Protein 1U7I (pdb70)

Radius of gyration: 18.32 Å; Cα contacts (8 Å, |Δi|>4): 638; chains: 2; bounding box: 47×61×32 Å

Secondary structure (DSSP, 8-state):
---EEEEE--BSS-TTT--HHHHH-SSEEEEEEEE--TT-SSPTTSEEEEEEEETTEEEEE--BSS--S----TTSEEEEE---HHHHHHHHHHHHTTSEE---B--SSSSEEEEEE-TTS-EEEEEE--/--EEEEE--BSS-TTT--HHHHH-SSEEEEEEEE--TT-SSPTTSEEEEEEEETTEEEEE--BSS--S----TTSEEEEEES-HHHHHHHHHHHHTTSEE---B--SSSSEEEEEE-TTS-EEEEEE--

CATH classification: 3.30.720.100 (+1 more: 3.30.720.110)

Organism: Pseudomonas aeruginosa (strain ATCC 15692 / DSM 22644 / CIP 104116 / JCM 14847 / LMG 12228 / 1C / PRS 101 / PAO1) (NCBI:txid208964)

Structure (mmCIF, N/CA/C/O backbone):
data_1U7I
#
_entry.id   1U7I
#
_cell.length_a   77.847
_cell.length_b   80.537
_cell.length_c   96.340
_cell.angle_alpha   90.00
_cell.angle_beta   90.00
_cell.angle_gamma   90.00
#
_symmetry.space_group_name_H-M   'C 2 2 21'
#
loop_
_entity.id
_entity.type
_entity.pdbx_description
1 polymer 'hypothetical protein'
2 water water
#
loop_
_atom_site.group_PDB
_atom_site.id
_atom_site.type_symbol
_atom_site.label_atom_id
_atom_site.label_alt_id
_atom_site.label_comp_id
_atom_site.label_asym_id
_atom_site.label_entity_id
_atom_site.label_seq_id
_atom_site.pdbx_PDB_ins_code
_atom_site.Cartn_x
_atom_site.Cartn_y
_atom_site.Cartn_z
_atom_site.occupancy
_atom_site.B_iso_or_equiv
_atom_site.auth_seq_id
_atom_site.auth_comp_id
_atom_site.auth_asym_id
_atom_site.auth_atom_id
_atom_site.pdbx_PDB_model_num
ATOM 1 N N . HIS A 1 2 ? 0.260 25.176 48.604 1.00 32.82 0 HIS A N 1
ATOM 2 C CA . HIS A 1 2 ? 1.241 24.694 47.589 1.00 32.43 0 HIS A CA 1
ATOM 3 C C . HIS A 1 2 ? 2.412 24.055 48.322 1.00 32.79 0 HIS A C 1
ATOM 4 O O . HIS A 1 2 ? 3.330 24.742 48.794 1.00 31.92 0 HIS A O 1
ATOM 19 N N . SER A 1 4 ? 5.420 21.713 50.182 1.00 32.62 2 SER A N 1
ATOM 20 C CA . SER A 1 4 ? 6.852 21.396 50.129 1.00 31.92 2 SER A CA 1
ATOM 21 C C . SER A 1 4 ? 7.140 20.397 49.015 1.00 30.11 2 SER A C 1
ATOM 22 O O . SER A 1 4 ? 6.348 19.502 48.749 1.00 30.23 2 SER A O 1
ATOM 25 N N . ALA A 1 5 ? 8.284 20.553 48.385 1.00 27.45 3 ALA A N 1
ATOM 26 C CA . ALA A 1 5 ? 8.789 19.558 47.441 1.00 25.57 3 ALA A CA 1
ATOM 27 C C . ALA A 1 5 ? 10.262 19.849 47.299 1.00 23.84 3 ALA A C 1
ATOM 28 O O . ALA A 1 5 ? 10.673 21.015 47.355 1.00 26.34 3 ALA A O 1
ATOM 30 N N . ARG A 1 6 ? 11.075 18.825 47.097 1.00 19.92 4 ARG A N 1
ATOM 31 C CA . ARG A 1 6 ? 12.497 19.062 46.922 1.00 17.49 4 ARG A CA 1
ATOM 32 C C . ARG A 1 6 ? 12.723 19.362 45.440 1.00 15.63 4 ARG A C 1
ATOM 33 O O . ARG A 1 6 ? 12.388 18.568 44.576 1.00 15.84 4 ARG A O 1
ATOM 41 N N . VAL A 1 7 ? 13.356 20.504 45.167 1.00 13.28 5 VAL A N 1
ATOM 42 C CA . VAL A 1 7 ? 13.713 20.919 43.815 1.00 13.41 5 VAL A CA 1
ATOM 43 C C . VAL A 1 7 ? 15.239 20.930 43.719 1.00 12.64 5 VAL A C 1
ATOM 44 O O . VAL A 1 7 ? 15.919 21.546 44.523 1.00 12.34 5 VAL A O 1
ATOM 48 N N . ARG A 1 8 ? 15.770 20.237 42.714 1.00 11.90 6 ARG A N 1
ATOM 49 C CA . ARG A 1 8 ? 17.211 20.170 42.490 1.00 12.24 6 ARG A CA 1
ATOM 50 C C . ARG A 1 8 ? 17.537 20.238 41.002 1.00 11.30 6 ARG A C 1
ATOM 51 O O . ARG A 1 8 ? 16.746 19.789 40.169 1.00 12.31 6 ARG A O 1
ATOM 59 N N . PRO A 1 9 ? 18.713 20.758 40.658 1.00 10.76 7 PRO A N 1
ATOM 60 C CA . PRO A 1 9 ? 19.157 20.706 39.266 1.00 11.23 7 PRO A CA 1
ATOM 61 C C . PRO A 1 9 ? 19.427 19.263 38.820 1.00 11.00 7 PRO A C 1
ATOM 62 O O . PRO A 1 9 ? 19.783 18.407 39.659 1.00 10.29 7 PRO A O 1
ATOM 66 N N . PHE A 1 10 ? 19.328 19.048 37.512 1.00 10.49 8 PHE A N 1
ATOM 67 C CA . PHE A 1 10 ? 19.437 17.714 36.928 1.00 10.16 8 PHE A CA 1
ATOM 68 C C . PHE A 1 10 ? 20.149 17.816 35.589 1.00 10.12 8 PHE A C 1
ATOM 69 O O . PHE A 1 10 ? 19.715 18.561 34.716 1.00 10.13 8 PHE A O 1
ATOM 77 N N . LEU A 1 11 ? 21.213 17.029 35.449 1.00 9.85 9 LEU A N 1
ATOM 78 C CA . LEU A 1 11 ? 21.971 16.944 34.212 1.00 10.45 9 LEU A CA 1
ATOM 79 C C . LEU A 1 11 ? 21.654 15.638 33.489 1.00 10.27 9 LEU A C 1
ATOM 80 O O . LEU A 1 11 ? 21.865 14.566 34.050 1.00 10.74 9 LEU A O 1
ATOM 93 N N . PHE A 1 13 ? 22.960 13.513 30.534 1.00 12.41 11 PHE A N 1
ATOM 94 C CA . PHE A 1 13 ? 24.019 13.278 29.562 1.00 13.08 11 PHE A CA 1
ATOM 95 C C . PHE A 1 13 ? 23.542 12.301 28.538 1.00 13.68 11 PHE A C 1
ATOM 96 O O . PHE A 1 13 ? 22.822 11.350 28.848 1.00 15.48 11 PHE A O 1
ATOM 104 N N . GLN A 1 14 ? 23.931 12.519 27.307 1.00 13.97 12 GLN A N 1
ATOM 105 C CA . GLN A 1 14 ? 23.562 11.600 26.248 1.00 14.22 12 GLN A CA 1
ATOM 106 C C . GLN A 1 14 ? 24.713 10.608 26.010 1.00 14.40 12 GLN A C 1
ATOM 107 O O . GLN A 1 14 ? 25.890 10.961 25.988 1.00 16.84 12 GLN A O 1
ATOM 113 N N . GLY A 1 15 ? 24.336 9.343 25.881 1.00 14.05 13 GLY A N 1
ATOM 114 C CA . GLY A 1 15 ? 25.324 8.300 25.784 1.00 14.25 13 GLY A CA 1
ATOM 115 C C . GLY A 1 15 ? 25.826 7.950 27.183 1.00 15.20 13 GLY A C 1
ATOM 116 O O . GLY A 1 15 ? 25.008 7.801 28.097 1.00 16.54 13 GLY A O 1
ATOM 117 N N . VAL A 1 16 ? 27.132 7.759 27.324 1.00 15.57 14 VAL A N 1
ATOM 118 C CA . VAL A 1 16 ? 27.716 7.302 28.580 1.00 14.95 14 VAL A CA 1
ATOM 119 C C . VAL A 1 16 ? 28.777 8.327 29.006 1.00 15.06 14 VAL A C 1
ATOM 120 O O . VAL A 1 16 ? 29.918 8.296 28.547 1.00 16.72 14 VAL A O 1
ATOM 124 N N . GLN A 1 17 ? 28.378 9.261 29.874 1.00 13.81 15 GLN A N 1
ATOM 125 C CA . GLN A 1 17 ? 29.245 10.331 30.324 1.00 14.51 15 GLN A CA 1
ATOM 126 C C . GLN A 1 17 ? 29.059 10.703 31.794 1.00 13.57 15 GLN A C 1
ATOM 127 O O . GLN A 1 17 ? 29.907 11.376 32.334 1.00 13.87 15 GLN A O 1
ATOM 133 N N . ALA A 1 18 ? 27.978 10.291 32.443 1.00 13.45 16 ALA A N 1
ATOM 134 C CA . ALA A 1 18 ? 27.627 10.866 33.744 1.00 12.77 16 ALA A CA 1
ATOM 135 C C . ALA A 1 18 ? 28.651 10.550 34.822 1.00 13.36 16 ALA A C 1
ATOM 136 O O . ALA A 1 18 ? 29.022 11.439 35.617 1.00 13.69 16 ALA A O 1
ATOM 138 N N . GLU A 1 19 ? 29.139 9.320 34.867 1.00 14.39 17 GLU A N 1
ATOM 139 C CA . GLU A 1 19 ? 30.115 8.988 35.896 1.00 14.98 17 GLU A CA 1
ATOM 140 C C . GLU A 1 19 ? 31.463 9.686 35.657 1.00 14.39 17 GLU A C 1
ATOM 141 O O . GLU A 1 19 ? 32.089 10.182 36.602 1.00 15.51 17 GLU A O 1
ATOM 147 N N . ALA A 1 20 ? 31.880 9.812 34.405 1.00 14.04 18 ALA A N 1
ATOM 148 C CA . ALA A 1 20 ? 33.070 10.580 34.078 1.00 15.13 18 ALA A CA 1
ATOM 149 C C . ALA A 1 20 ? 32.881 12.052 34.467 1.00 14.75 18 ALA A C 1
ATOM 150 O O . ALA A 1 20 ? 33.795 12.700 34.988 1.00 16.07 18 ALA A O 1
ATOM 152 N N . ALA A 1 21 ? 31.699 12.595 34.213 1.00 14.41 19 ALA A N 1
ATOM 153 C CA . ALA A 1 21 ? 31.431 13.979 34.572 1.00 14.21 19 ALA A CA 1
ATOM 154 C C . ALA A 1 21 ? 31.440 14.169 36.089 1.00 14.16 19 ALA A C 1
ATOM 155 O O . ALA A 1 21 ? 32.066 15.090 36.594 1.00 13.84 19 ALA A O 1
ATOM 165 N N . ASN A 1 23 ? 32.983 12.330 38.346 1.00 15.36 21 ASN A N 1
ATOM 166 C CA . ASN A 1 23 ? 34.343 12.163 38.841 1.00 16.74 21 ASN A CA 1
ATOM 167 C C . ASN A 1 23 ? 35.144 13.435 38.557 1.00 16.28 21 ASN A C 1
ATOM 168 O O . ASN A 1 23 ? 35.938 13.892 39.396 1.00 17.47 21 ASN A O 1
ATOM 173 N N . PHE A 1 24 ? 34.920 14.032 37.383 1.00 15.78 22 PHE A N 1
ATOM 174 C CA . PHE A 1 24 ? 35.592 15.285 37.012 1.00 15.40 22 PHE A CA 1
ATOM 175 C C . PHE A 1 24 ? 35.180 16.418 37.976 1.00 15.46 22 PHE A C 1
ATOM 176 O O . PHE A 1 24 ? 36.028 17.107 38.552 1.00 16.43 22 PHE A O 1
ATOM 184 N N . TYR A 1 25 ? 33.891 16.611 38.177 1.00 15.24 23 TYR A N 1
ATOM 185 C CA . TYR A 1 25 ? 33.436 17.680 39.052 1.00 15.04 23 TYR A CA 1
ATOM 186 C C . TYR A 1 25 ? 33.919 17.495 40.471 1.00 16.42 23 TYR A C 1
ATOM 187 O O . TYR A 1 25 ? 34.292 18.458 41.134 1.00 16.60 23 TYR A O 1
ATOM 196 N N . LEU A 1 26 ? 33.936 16.254 40.946 1.00 17.08 24 LEU A N 1
ATOM 197 C CA . LEU A 1 26 ? 34.408 15.979 42.300 1.00 18.00 24 LEU A CA 1
ATOM 198 C C . LEU A 1 26 ? 35.893 16.343 42.430 1.00 18.48 24 LEU A C 1
ATOM 199 O O . LEU A 1 26 ? 36.341 16.692 43.521 1.00 19.84 24 LEU A O 1
ATOM 204 N N . SER A 1 27 ? 36.663 16.259 41.350 1.00 18.58 25 SER A N 1
ATOM 205 C CA . SER A 1 27 ? 38.084 16.607 41.379 1.00 19.80 25 SER A CA 1
ATOM 206 C C . SER A 1 27 ? 38.311 18.112 41.474 1.00 20.01 25 SER A C 1
ATOM 207 O O . SER A 1 27 ? 39.426 18.555 41.772 1.00 21.86 25 SER A O 1
ATOM 210 N N . LEU A 1 28 ? 37.267 18.910 41.231 1.00 18.95 26 LEU A N 1
ATOM 211 C CA . LEU A 1 28 ? 37.384 20.368 41.203 1.00 19.01 26 LEU A CA 1
ATOM 212 C C . LEU A 1 28 ? 37.083 21.025 42.544 1.00 17.22 26 LEU A C 1
ATOM 213 O O . LEU A 1 28 ? 37.492 22.164 42.756 1.00 17.81 26 LEU A O 1
ATOM 218 N N . PHE A 1 29 ? 36.360 20.339 43.409 1.00 17.00 27 PHE A N 1
ATOM 219 C CA . PHE A 1 29 ? 35.869 20.874 44.665 1.00 17.45 27 PHE A CA 1
ATOM 220 C C . PHE A 1 29 ? 36.189 19.944 45.818 1.00 18.64 27 PHE A C 1
ATOM 221 O O . PHE A 1 29 ? 36.008 18.733 45.720 1.00 19.63 27 PHE A O 1
ATOM 229 N N . ASP A 1 30 ? 36.642 20.512 46.930 1.00 19.28 28 ASP A N 1
ATOM 230 C CA . ASP A 1 30 ? 37.050 19.679 48.044 1.00 20.45 28 ASP A CA 1
ATOM 231 C C . ASP A 1 30 ? 35.880 19.043 48.757 1.00 21.84 28 ASP A C 1
ATOM 232 O O . ASP A 1 30 ? 35.914 17.862 49.154 1.00 23.63 28 ASP A O 1
ATOM 237 N N . ASP A 1 31 ? 34.840 19.825 48.971 1.00 22.02 29 ASP A N 1
ATOM 238 C CA . ASP A 1 31 ? 33.664 19.364 49.689 1.00 23.24 29 ASP A CA 1
ATOM 239 C C . ASP A 1 31 ? 32.719 18.799 48.657 1.00 23.32 29 ASP A C 1
ATOM 240 O O . ASP A 1 31 ? 31.740 19.447 48.317 1.00 25.99 29 ASP A O 1
ATOM 245 N N . ALA A 1 32 ? 32.996 17.609 48.145 1.00 22.16 30 ALA A N 1
ATOM 246 C CA . ALA A 1 32 ? 32.155 17.068 47.076 1.00 21.24 30 ALA A CA 1
ATOM 247 C C . ALA A 1 32 ? 32.163 15.568 47.147 1.00 21.31 30 ALA A C 1
ATOM 248 O O . ALA A 1 32 ? 33.191 14.971 47.437 1.00 22.79 3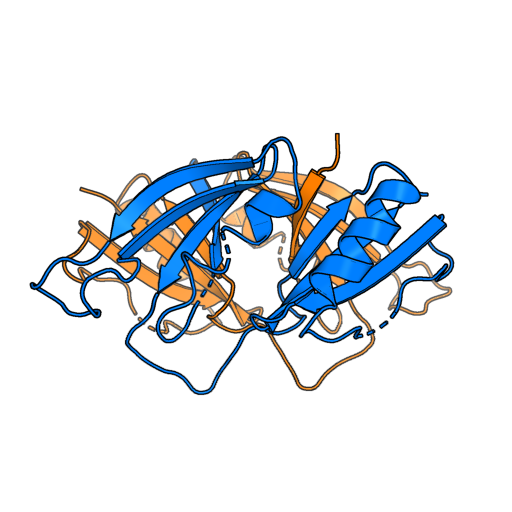0 ALA A O 1
ATOM 250 N N . GLU A 1 33 ? 31.021 14.952 46.883 1.00 20.21 31 GLU A N 1
ATOM 251 C CA . GLU A 1 33 ? 30.956 13.499 46.917 1.00 20.47 31 GLU A CA 1
ATOM 252 C C . GLU A 1 33 ? 29.816 13.016 46.073 1.00 20.06 31 GLU A C 1
ATOM 253 O O . GLU A 1 33 ? 28.888 13.751 45.792 1.00 18.50 31 GLU A O 1
ATOM 259 N N . ILE A 1 34 ? 29.891 11.750 45.692 1.00 19.58 32 ILE A N 1
ATOM 260 C CA . ILE A 1 34 ? 28.750 11.060 45.111 1.00 19.74 32 ILE A CA 1
ATOM 261 C C . ILE A 1 34 ? 27.883 10.528 46.254 1.00 19.37 32 ILE A C 1
ATOM 262 O O . ILE A 1 34 ? 28.357 9.734 47.080 1.00 22.16 32 ILE A O 1
ATOM 267 N N . LEU A 1 35 ? 26.633 10.973 46.322 1.00 18.75 33 LEU A N 1
ATOM 268 C CA . LEU A 1 35 ? 25.716 10.581 47.386 1.00 18.90 33 LEU A CA 1
ATOM 269 C C . LEU A 1 35 ? 24.979 9.264 47.106 1.00 19.40 33 LEU A C 1
ATOM 270 O O . LEU A 1 35 ? 24.765 8.444 48.013 1.00 19.75 33 LEU A O 1
ATOM 275 N N . GLN A 1 36 ? 24.575 9.079 45.855 1.00 19.04 34 GLN A N 1
ATOM 276 C CA . GLN A 1 36 ? 23.786 7.922 45.411 1.00 19.47 34 GLN A CA 1
ATOM 277 C C . GLN A 1 36 ? 24.195 7.620 43.983 1.00 19.28 34 GLN A C 1
ATOM 278 O O . GLN A 1 36 ? 24.369 8.539 43.172 1.00 17.58 34 GLN A O 1
ATOM 284 N N . ILE A 1 37 ? 24.391 6.343 43.661 1.00 19.07 35 ILE A N 1
ATOM 285 C CA . ILE A 1 37 ? 24.624 5.960 42.281 1.00 18.66 35 ILE A CA 1
ATOM 286 C C . ILE A 1 37 ? 24.034 4.583 42.048 1.00 19.23 35 ILE A C 1
ATOM 287 O O . ILE A 1 37 ? 24.212 3.667 42.858 1.00 20.44 35 ILE A O 1
ATOM 292 N N . GLN A 1 38 ? 23.298 4.465 40.965 1.00 18.64 36 GLN A N 1
ATOM 293 C CA . GLN A 1 38 ? 22.760 3.179 40.537 1.00 18.90 36 GLN A CA 1
ATOM 294 C C . GLN A 1 38 ? 23.117 3.063 39.078 1.00 18.65 36 GLN A C 1
ATOM 295 O O . GLN A 1 38 ? 22.788 3.967 38.283 1.00 18.47 36 GLN A O 1
ATOM 301 N N . ARG A 1 39 ? 23.825 1.984 38.747 1.00 18.68 37 ARG A N 1
ATOM 302 C CA . ARG A 1 39 ? 24.233 1.703 37.377 1.00 18.68 37 ARG A CA 1
ATOM 303 C C . ARG A 1 39 ? 23.321 0.626 36.819 1.00 19.13 37 ARG A C 1
ATOM 304 O O . ARG A 1 39 ? 22.788 -0.209 37.578 1.00 19.21 37 ARG A O 1
ATOM 312 N N . TYR A 1 40 ? 23.119 0.648 35.505 1.00 18.85 38 TYR A N 1
ATOM 313 C CA . TYR A 1 40 ? 22.376 -0.419 34.831 1.00 19.97 38 TYR A CA 1
ATOM 314 C C . TYR A 1 40 ? 23.153 -1.709 34.994 1.00 20.51 38 TYR A C 1
ATOM 315 O O . TYR A 1 40 ? 24.374 -1.741 34.918 1.00 20.43 38 TYR A O 1
ATOM 324 N N . GLY A 1 41 ? 22.411 -2.776 35.266 1.00 22.18 39 GLY A N 1
ATOM 325 C CA . GLY A 1 41 ? 22.935 -4.116 35.086 1.00 23.34 39 GLY A CA 1
ATOM 326 C C . GLY A 1 41 ? 22.742 -4.532 33.645 1.00 23.80 39 GLY A C 1
ATOM 327 O O . GLY A 1 41 ? 22.840 -3.711 32.731 1.00 23.35 39 GLY A O 1
ATOM 328 N N . ALA A 1 42 ? 22.458 -5.815 33.434 1.00 24.11 40 ALA A N 1
ATOM 329 C CA . ALA A 1 42 ? 22.282 -6.361 32.088 1.00 24.59 40 ALA A CA 1
ATOM 330 C C . ALA A 1 42 ? 20.858 -6.218 31.553 1.00 25.09 40 ALA A C 1
ATOM 331 O O . ALA A 1 42 ? 20.584 -6.564 30.403 1.00 25.90 40 ALA A O 1
ATOM 333 N N . GLU A 1 43 ? 19.959 -5.674 32.356 1.00 25.91 41 GLU A N 1
ATOM 334 C CA . GLU A 1 43 ? 18.532 -5.642 32.084 1.00 26.25 41 GLU A CA 1
ATOM 335 C C . GLU A 1 43 ? 18.073 -4.551 31.117 1.00 24.89 41 GLU A C 1
ATOM 336 O O . GLU A 1 43 ? 16.970 -4.620 30.581 1.00 24.13 41 GLU A O 1
ATOM 342 N N . GLY A 1 44 ? 18.902 -3.528 30.933 1.00 23.54 42 GLY A N 1
ATOM 343 C CA . GLY A 1 44 ? 18.539 -2.387 30.109 1.00 22.87 42 GLY A CA 1
ATOM 344 C C . GLY A 1 44 ? 17.547 -1.462 30.811 1.00 21.97 42 GLY A C 1
ATOM 345 O O . GLY A 1 44 ? 17.222 -1.706 31.983 1.00 22.95 42 GLY A O 1
ATOM 346 N N . PRO A 1 45 ? 17.011 -0.457 30.119 1.00 20.78 43 PRO A N 1
ATOM 347 C CA . PRO A 1 45 ? 17.316 -0.186 28.704 1.00 20.10 43 PRO A CA 1
ATOM 348 C C . PRO A 1 45 ? 18.648 0.461 28.375 1.00 18.52 43 PRO A C 1
ATOM 349 O O . PRO A 1 45 ? 19.005 0.496 27.201 1.00 18.80 43 PRO A O 1
ATOM 353 N N . GLY A 1 46 ? 19.363 1.042 29.338 1.00 17.48 44 GLY A N 1
ATOM 354 C CA . GLY A 1 46 ? 20.672 1.608 29.073 1.00 17.32 44 GLY A CA 1
ATOM 355 C C . GLY A 1 46 ? 21.761 0.556 29.124 1.00 16.66 44 GLY A C 1
ATOM 356 O O . GLY A 1 46 ? 21.525 -0.557 29.612 1.00 17.82 44 GLY A O 1
ATOM 357 N N . PRO A 1 47 ? 22.931 0.870 28.599 1.00 16.46 45 PRO A N 1
ATOM 358 C CA . PRO A 1 47 ? 24.056 -0.073 28.622 1.00 16.99 45 PRO A CA 1
ATOM 359 C C . PRO A 1 47 ? 24.516 -0.401 30.027 1.00 17.55 45 PRO A C 1
ATOM 360 O O . PRO A 1 47 ? 24.575 0.477 30.888 1.00 17.63 45 PRO A O 1
ATOM 364 N N . GLU A 1 48 ? 24.829 -1.669 30.263 1.00 18.79 46 GLU A N 1
ATOM 365 C CA . GLU A 1 48 ? 25.355 -2.123 31.545 1.00 19.77 46 GLU A CA 1
ATOM 366 C C . GLU A 1 48 ? 26.563 -1.293 31.986 1.00 19.28 46 GLU A C 1
ATOM 367 O O . GLU A 1 48 ? 27.506 -1.055 31.236 1.00 19.55 46 GLU A O 1
ATOM 373 N N . GLY A 1 49 ? 26.503 -0.807 33.222 1.00 18.76 47 GLY A N 1
ATOM 374 C CA . GLY A 1 49 ? 27.566 0.003 33.773 1.00 18.71 47 GLY A CA 1
ATOM 375 C C . GLY A 1 49 ? 27.361 1.489 33.619 1.00 17.65 47 GLY A C 1
ATOM 376 O O . GLY A 1 49 ? 28.025 2.243 34.321 1.00 18.76 47 GLY A O 1
ATOM 377 N N . SER A 1 50 ? 26.452 1.917 32.752 1.00 16.73 48 SER A N 1
ATOM 378 C CA . SER A 1 50 ? 26.111 3.328 32.645 1.00 15.75 48 SER A CA 1
ATOM 379 C C . SER A 1 50 ? 25.224 3.725 33.814 1.00 15.65 48 SER A C 1
ATOM 380 O O . SER A 1 50 ? 24.706 2.893 34.546 1.00 16.35 48 SER A O 1
ATOM 383 N N . VAL A 1 51 ? 25.053 5.024 33.992 1.00 14.71 49 VAL A N 1
ATOM 384 C CA . VAL A 1 51 ? 24.298 5.540 35.131 1.00 14.57 49 VAL A CA 1
ATOM 385 C C . VAL A 1 51 ? 22.800 5.576 34.885 1.00 14.00 49 VAL A C 1
ATOM 386 O O . VAL A 1 51 ? 22.284 6.327 34.047 1.00 14.02 49 VAL A O 1
ATOM 390 N N . LEU A 1 52 ? 22.072 4.733 35.618 1.00 15.09 50 LEU A N 1
ATOM 391 C CA . LEU A 1 52 ? 20.639 4.771 35.635 1.00 16.01 50 LEU A CA 1
ATOM 392 C C . LEU A 1 52 ? 20.112 6.036 36.348 1.00 16.10 50 LEU A C 1
ATOM 393 O O . LEU A 1 52 ? 19.265 6.758 35.837 1.00 18.32 50 LEU A O 1
ATOM 398 N N . LYS A 1 53 ? 20.648 6.266 37.535 1.00 16.31 51 LYS A N 1
ATOM 399 C CA . LYS A 1 53 ? 20.340 7.459 38.319 1.00 17.08 51 LYS A CA 1
ATOM 400 C C . LYS A 1 53 ? 21.478 7.694 39.306 1.00 16.11 51 LYS A C 1
ATOM 401 O O . LYS A 1 53 ? 22.007 6.758 39.893 1.00 16.43 51 LYS A O 1
ATOM 407 N N . ALA A 1 54 ? 21.850 8.949 39.486 1.00 15.34 52 ALA A N 1
ATOM 408 C CA . ALA A 1 54 ? 22.846 9.329 40.487 1.00 14.32 52 ALA A CA 1
ATOM 409 C C . ALA A 1 54 ? 22.540 10.706 41.059 1.00 14.13 52 ALA A C 1
ATOM 410 O O . ALA A 1 54 ? 21.801 11.496 40.472 1.00 14.26 52 ALA A O 1
ATOM 412 N N . LEU A 1 55 ? 23.059 10.934 42.256 1.00 14.17 53 LEU A N 1
ATOM 413 C CA . LEU A 1 55 ? 22.992 12.210 42.957 1.00 14.52 53 LEU A CA 1
ATOM 414 C C . LEU A 1 55 ? 24.385 12.485 43.518 1.00 14.41 53 LEU A C 1
ATOM 415 O O . LEU A 1 55 ? 24.969 11.657 44.209 1.00 15.59 53 LEU A O 1
ATOM 420 N N . PHE A 1 56 ? 24.940 13.658 43.223 1.00 14.92 54 PHE A N 1
ATOM 421 C CA . PHE A 1 56 ? 26.227 14.062 43.773 1.00 14.65 54 PHE A CA 1
ATOM 422 C C . PHE A 1 56 ? 26.064 15.437 44.402 1.00 14.22 54 PHE A C 1
ATOM 423 O O . PHE A 1 56 ? 25.039 16.089 44.222 1.00 14.60 54 PHE A O 1
ATOM 431 N N . ARG A 1 57 ? 27.057 15.870 45.172 1.00 14.29 55 ARG A N 1
ATOM 432 C CA . ARG A 1 57 ? 26.972 17.216 45.705 1.00 15.43 55 ARG A CA 1
ATOM 433 C C . ARG A 1 57 ? 28.301 17.904 45.574 1.00 15.15 55 ARG A C 1
ATOM 434 O O . ARG A 1 57 ? 29.348 17.294 45.656 1.00 15.96 55 ARG A O 1
ATOM 442 N N . LEU A 1 58 ? 28.212 19.198 45.306 1.00 15.36 56 LEU A N 1
ATOM 443 C CA . LEU A 1 58 ? 29.339 20.112 45.257 1.00 15.58 56 LEU A CA 1
ATOM 444 C C . LEU A 1 58 ? 29.055 21.125 46.342 1.00 16.63 56 LEU A C 1
ATOM 445 O O . LEU A 1 58 ? 28.117 21.925 46.263 1.00 16.13 56 LEU A O 1
ATOM 450 N N . GLY A 1 59 ? 29.821 21.029 47.420 1.00 18.29 57 GLY A N 1
ATOM 451 C CA . GLY A 1 59 ? 29.455 21.756 48.616 1.00 18.97 57 GLY A CA 1
ATOM 452 C C . GLY A 1 59 ? 28.069 21.394 49.087 1.00 18.68 57 GLY A C 1
ATOM 453 O O . GLY A 1 59 ? 27.697 20.218 49.134 1.00 19.21 57 GLY A O 1
ATOM 454 N N . ASP A 1 60 ? 27.251 22.395 49.386 1.00 18.09 58 ASP A N 1
ATOM 455 C CA . ASP A 1 60 ? 25.933 22.135 49.866 1.00 19.30 58 ASP A CA 1
ATOM 456 C C . ASP A 1 60 ? 24.918 21.958 48.746 1.00 19.12 58 ASP A C 1
ATOM 457 O O . ASP A 1 60 ? 23.712 21.892 49.008 1.00 22.10 58 ASP A O 1
ATOM 462 N N . GLN A 1 61 ? 25.394 21.842 47.515 1.00 16.64 59 GLN A N 1
ATOM 463 C CA . GLN A 1 61 ? 24.498 21.736 46.370 1.00 14.99 59 GLN A CA 1
ATOM 464 C C . GLN A 1 61 ? 24.442 20.337 45.780 1.00 14.51 59 GLN A C 1
ATOM 465 O O . GLN A 1 61 ? 25.410 19.887 45.183 1.00 14.49 59 GLN A O 1
ATOM 471 N N . SER A 1 62 ? 23.304 19.668 45.915 1.00 14.09 60 SER A N 1
ATOM 472 C CA . SER A 1 62 ? 23.156 18.345 45.304 1.00 13.64 60 SER A CA 1
ATOM 473 C C . SER A 1 62 ? 22.583 18.485 43.896 1.00 13.19 60 SER A C 1
ATOM 474 O O . SER 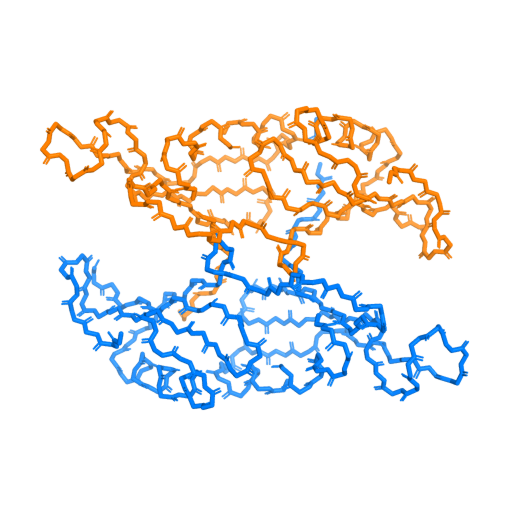A 1 62 ? 21.829 19.411 43.587 1.00 13.23 60 SER A O 1
ATOM 479 N N . VAL A 1 63 ? 23.012 17.561 43.041 1.00 12.80 61 VAL A N 1
ATOM 480 C CA . VAL A 1 63 ? 22.728 17.579 41.612 1.00 12.05 61 VAL A CA 1
ATOM 481 C C . VAL A 1 63 ? 22.391 16.136 41.187 1.00 11.28 61 VAL A C 1
ATOM 482 O O . VAL A 1 63 ? 23.137 15.225 41.475 1.00 12.15 61 VAL A O 1
ATOM 486 N N . HIS A 1 64 ? 21.285 15.970 40.497 1.00 11.15 62 HIS A N 1
ATOM 487 C CA . HIS A 1 64 ? 20.944 14.679 39.878 1.00 11.24 62 HIS A CA 1
ATOM 488 C C . HIS A 1 64 ? 21.644 14.546 38.537 1.00 10.80 62 HIS A C 1
ATOM 489 O O . HIS A 1 64 ? 21.845 15.535 37.850 1.00 11.16 62 HIS A O 1
ATOM 496 N N . CYS A 1 65 ? 21.919 13.321 38.116 1.00 11.14 63 CYS A N 1
ATOM 497 C CA . CYS A 1 65 ? 22.274 13.113 36.717 1.00 11.34 63 CYS A CA 1
ATOM 498 C C . CYS A 1 65 ? 21.946 11.693 36.280 1.00 11.73 63 CYS A C 1
ATOM 499 O O . CYS A 1 65 ? 21.728 10.793 37.112 1.00 12.74 63 CYS A O 1
ATOM 502 N N . ILE A 1 66 ? 21.885 11.525 34.962 1.00 11.77 64 ILE A N 1
ATOM 503 C CA . ILE A 1 66 ? 21.670 10.237 34.329 1.00 11.94 64 ILE A CA 1
ATOM 504 C C . ILE A 1 66 ? 22.491 10.167 33.066 1.00 12.29 64 ILE A C 1
ATOM 505 O O . ILE A 1 66 ? 22.906 11.196 32.506 1.00 11.51 64 ILE A O 1
ATOM 510 N N . ASP A 1 67 ? 22.695 8.938 32.610 1.00 11.69 65 ASP A N 1
ATOM 511 C CA . ASP A 1 67 ? 23.048 8.654 31.235 1.00 12.67 65 ASP A CA 1
ATOM 512 C C . ASP A 1 67 ? 21.817 8.276 30.468 1.00 13.19 65 ASP A C 1
ATOM 513 O O . ASP A 1 67 ? 21.124 7.322 30.833 1.00 15.91 65 ASP A O 1
ATOM 518 N N . SER A 1 68 ? 21.541 8.998 29.390 1.00 12.57 66 SER A N 1
ATOM 519 C CA . SER A 1 68 ? 20.399 8.729 28.540 1.00 14.03 66 SER A CA 1
ATOM 520 C C . SER A 1 68 ? 20.854 7.949 27.315 1.00 14.18 66 SER A C 1
ATOM 521 O O . SER A 1 68 ? 21.627 8.438 26.512 1.00 13.83 66 SER A O 1
ATOM 524 N N . HIS A 1 69 ? 20.309 6.750 27.160 1.00 14.56 67 HIS A N 1
ATOM 525 C CA . HIS A 1 69 ? 20.571 5.941 25.977 1.00 15.40 67 HIS A CA 1
ATOM 526 C C . HIS A 1 69 ? 19.779 6.460 24.773 1.00 15.62 67 HIS A C 1
ATOM 527 O O . HIS A 1 69 ? 20.095 6.118 23.629 1.00 15.90 67 HIS A O 1
ATOM 534 N N . VAL A 1 70 ? 18.753 7.272 25.024 1.00 16.46 68 VAL A N 1
ATOM 535 C CA . VAL A 1 70 ? 18.015 7.979 23.992 1.00 17.11 68 VAL A CA 1
ATOM 536 C C . VAL A 1 70 ? 18.741 9.268 23.651 1.00 17.21 68 VAL A C 1
ATOM 537 O O . VAL A 1 70 ? 19.026 10.088 24.523 1.00 16.99 68 VAL A O 1
ATOM 541 N N . ARG A 1 71 ? 19.058 9.432 22.379 1.00 16.35 69 ARG A N 1
ATOM 542 C CA . ARG A 1 71 ? 19.698 10.607 21.879 1.00 17.09 69 ARG A CA 1
ATOM 543 C C . ARG A 1 71 ? 18.672 11.589 21.332 1.00 17.85 69 ARG A C 1
ATOM 544 O O . ARG A 1 71 ? 17.592 11.221 20.857 1.00 18.31 69 ARG A O 1
ATOM 552 N N . HIS A 1 72 ? 19.018 12.860 21.474 1.00 18.53 70 HIS A N 1
ATOM 553 C CA . HIS A 1 72 ? 18.211 13.979 20.995 1.00 18.96 70 HIS A CA 1
ATOM 554 C C . HIS A 1 72 ? 19.061 14.985 20.225 1.00 19.01 70 HIS A C 1
ATOM 555 O O . HIS A 1 72 ? 20.281 14.979 20.282 1.00 20.09 70 HIS A O 1
ATOM 562 N N . ALA A 1 73 ? 18.413 15.912 19.536 1.00 19.68 71 ALA A N 1
ATOM 563 C CA . ALA A 1 73 ? 19.152 16.924 18.768 1.00 20.27 71 ALA A CA 1
ATOM 564 C C . ALA A 1 73 ? 19.778 18.030 19.649 1.00 20.29 71 ALA A C 1
ATOM 565 O O . ALA A 1 73 ? 20.818 18.644 19.315 1.00 22.29 71 ALA A O 1
ATOM 567 N N . PHE A 1 74 ? 19.174 18.242 20.795 1.00 17.59 72 PHE A N 1
ATOM 568 C CA . PHE A 1 74 ? 19.604 19.312 21.674 1.00 16.30 72 PHE A CA 1
ATOM 569 C C . PHE A 1 74 ? 20.814 18.889 22.509 1.00 15.59 72 PHE A C 1
ATOM 570 O O . PHE A 1 74 ? 21.139 17.718 22.644 1.00 15.40 72 PHE A O 1
ATOM 578 N N . ASP A 1 75 ? 21.411 19.881 23.162 1.00 15.36 73 ASP A N 1
ATOM 579 C CA . ASP A 1 75 ? 22.547 19.688 24.031 1.00 16.53 73 ASP A CA 1
ATOM 580 C C . ASP A 1 75 ? 22.431 20.697 25.154 1.00 13.74 73 ASP A C 1
ATOM 581 O O . ASP A 1 75 ? 21.503 21.488 25.200 1.00 13.76 73 ASP A O 1
ATOM 586 N N . PHE A 1 76 ? 23.381 20.659 26.073 1.00 12.51 74 PHE A N 1
ATOM 587 C CA . PHE A 1 76 ? 23.539 21.747 27.032 1.00 11.91 74 PHE A CA 1
ATOM 588 C C . PHE A 1 76 ? 23.738 23.065 26.299 1.00 11.54 74 PHE A C 1
ATOM 589 O O . PHE A 1 76 ? 24.375 23.112 25.251 1.00 12.86 74 PHE A O 1
ATOM 597 N N . THR A 1 77 ? 23.207 24.127 26.886 1.00 11.60 75 THR A N 1
ATOM 598 C CA . THR A 1 77 ? 23.423 25.474 26.369 1.00 11.38 75 THR A CA 1
ATOM 599 C C . THR A 1 77 ? 23.705 26.451 27.511 1.00 11.18 75 THR A C 1
ATOM 600 O O . THR A 1 77 ? 23.499 26.137 28.692 1.00 11.70 75 THR A O 1
ATOM 604 N N . PRO A 1 78 ? 24.152 27.662 27.196 1.00 11.13 76 PRO A N 1
ATOM 605 C CA . PRO A 1 78 ? 24.385 28.641 28.264 1.00 10.83 76 PRO A CA 1
ATOM 606 C C . PRO A 1 78 ? 23.129 29.179 28.956 1.00 10.97 76 PRO A C 1
ATOM 607 O O . PRO A 1 78 ? 23.270 29.954 29.891 1.00 11.26 76 PRO A O 1
ATOM 611 N N . ALA A 1 79 ? 21.936 28.790 28.534 1.00 10.84 77 ALA A N 1
ATOM 612 C CA . ALA A 1 79 ? 20.736 29.337 29.167 1.00 11.08 77 ALA A CA 1
ATOM 613 C C . ALA A 1 79 ? 20.586 28.884 30.608 1.00 10.33 77 ALA A C 1
ATOM 614 O O . ALA A 1 79 ? 20.043 29.627 31.426 1.00 10.27 77 ALA A O 1
ATOM 616 N N . PHE A 1 80 ? 21.043 27.680 30.923 1.00 10.58 78 PHE A N 1
ATOM 617 C CA . PHE A 1 80 ? 20.893 27.062 32.244 1.00 10.95 78 PHE A CA 1
ATOM 618 C C . PHE A 1 80 ? 22.299 26.594 32.570 1.00 10.61 78 PHE A C 1
ATOM 619 O O . PHE A 1 80 ? 22.874 25.762 31.840 1.00 11.71 78 PHE A O 1
ATOM 627 N N . SER A 1 81 ? 22.897 27.175 33.609 1.00 10.37 79 SER A N 1
ATOM 628 C CA . SER A 1 81 ? 24.303 26.982 33.939 1.00 10.07 79 SER A CA 1
ATOM 629 C C . SER A 1 81 ? 24.494 26.784 35.427 1.00 10.17 79 SER A C 1
ATOM 630 O O . SER A 1 81 ? 23.559 26.964 36.223 1.00 9.97 79 SER A O 1
ATOM 633 N N . PHE A 1 82 ? 25.699 26.370 35.805 1.00 11.17 80 PHE A N 1
ATOM 634 C CA . PHE A 1 82 ? 26.145 26.510 37.185 1.00 10.86 80 PHE A CA 1
ATOM 635 C C . PHE A 1 82 ? 26.839 27.834 37.349 1.00 10.79 80 PHE A C 1
ATOM 636 O O . PHE A 1 82 ? 27.547 28.254 36.445 1.00 12.84 80 PHE A O 1
ATOM 644 N N . PHE A 1 83 ? 26.636 28.459 38.506 1.00 10.42 81 PHE A N 1
ATOM 645 C CA . PHE A 1 83 ? 27.317 29.684 38.877 1.00 10.86 81 PHE A CA 1
ATOM 646 C C . PHE A 1 83 ? 28.066 29.409 40.164 1.00 11.45 81 PHE A C 1
ATOM 647 O O . PHE A 1 83 ? 27.470 28.990 41.146 1.00 11.05 81 PHE A O 1
ATOM 655 N N . VAL A 1 84 ? 29.359 29.708 40.159 1.00 11.44 82 VAL A N 1
ATOM 656 C CA . VAL A 1 84 ? 30.223 29.421 41.287 1.00 11.76 82 VAL A CA 1
ATOM 657 C C . VAL A 1 84 ? 30.740 30.713 41.877 1.00 11.90 82 VAL A C 1
ATOM 658 O O . VAL A 1 84 ? 31.401 31.497 41.200 1.00 12.80 82 VAL A O 1
ATOM 662 N N . ASP A 1 85 ? 30.401 30.938 43.136 1.00 12.83 83 ASP A N 1
ATOM 663 C CA . ASP A 1 85 ? 30.979 32.028 43.899 1.00 14.06 83 ASP A CA 1
ATOM 664 C C . ASP A 1 85 ? 32.332 31.538 44.394 1.00 14.68 83 ASP A C 1
ATOM 665 O O . ASP A 1 85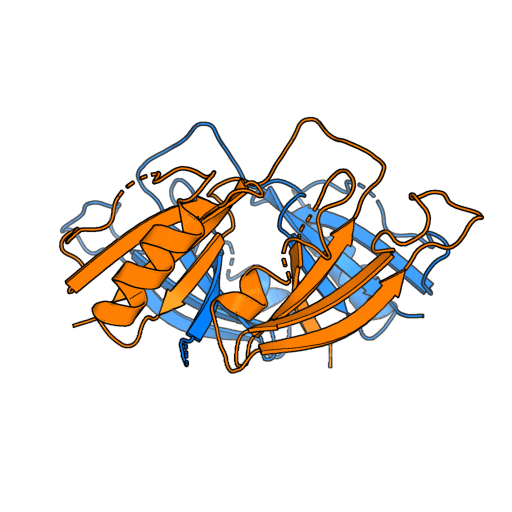 ? 32.414 30.750 45.327 1.00 16.20 83 ASP A O 1
ATOM 670 N N . CYS A 1 86 ? 33.402 31.979 43.740 1.00 14.83 84 CYS A N 1
ATOM 671 C CA . CYS A 1 86 ? 34.757 31.528 44.046 1.00 15.49 84 CYS A CA 1
ATOM 672 C C .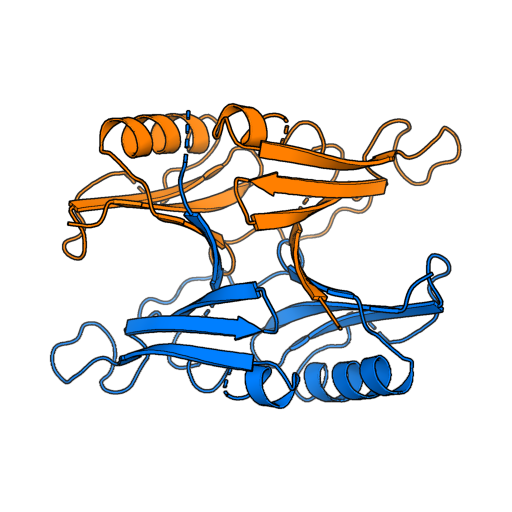 CYS A 1 86 ? 35.299 32.290 45.254 1.00 16.81 84 CYS A C 1
ATOM 673 O O . CYS A 1 86 ? 34.893 33.401 45.519 1.00 17.29 84 CYS A O 1
ATOM 676 N N . GLU A 1 87 ? 36.233 31.659 45.955 1.00 17.36 85 GLU A N 1
ATOM 677 C CA . GLU A 1 87 ? 36.813 32.203 47.197 1.00 18.95 85 GLU A CA 1
ATOM 678 C C . GLU A 1 87 ? 38.000 33.110 46.987 1.00 19.70 85 GLU A C 1
ATOM 679 O O . GLU A 1 87 ? 38.263 33.998 47.823 1.00 21.79 85 GLU A O 1
ATOM 685 N N . SER A 1 88 ? 38.757 32.867 45.928 1.00 19.55 86 SER A N 1
ATOM 686 C CA . SER A 1 88 ? 40.075 33.457 45.762 1.00 20.11 86 SER A CA 1
ATOM 687 C C . SER A 1 88 ? 40.488 33.485 44.319 1.00 20.06 86 SER A C 1
ATOM 688 O O . SER A 1 88 ? 39.944 32.772 43.482 1.00 19.38 86 SER A O 1
ATOM 691 N N . ASN A 1 89 ? 41.508 34.278 44.019 1.00 20.59 87 ASN A N 1
ATOM 692 C CA . ASN A 1 89 ? 42.138 34.243 42.717 1.00 21.44 87 ASN A CA 1
ATOM 693 C C . ASN A 1 89 ? 42.718 32.877 42.364 1.00 21.14 87 ASN A C 1
ATOM 694 O O . ASN A 1 89 ? 42.551 32.389 41.251 1.00 21.13 87 ASN A O 1
ATOM 703 N N . ALA A 1 90 ? 43.381 32.249 43.334 1.00 21.29 88 ALA A N 1
ATOM 704 C CA . ALA A 1 90 ? 43.944 30.932 43.155 1.00 20.74 88 ALA A CA 1
ATOM 705 C C . ALA A 1 90 ? 42.865 29.949 42.677 1.00 19.74 88 ALA A C 1
ATOM 706 O O . ALA A 1 90 ? 43.078 29.240 41.709 1.00 20.46 88 ALA A O 1
ATOM 708 N N . GLN A 1 91 ? 41.715 29.968 43.348 1.00 18.63 89 GLN A N 1
ATOM 709 C CA . GLN A 1 91 ? 40.621 29.049 43.036 1.00 17.21 89 GLN A CA 1
ATOM 710 C C . GLN A 1 91 ? 40.028 29.336 41.665 1.00 16.98 89 GLN A C 1
ATOM 711 O O . GLN A 1 91 ? 39.804 28.410 40.890 1.00 17.16 89 GLN A O 1
ATOM 717 N N . ILE A 1 92 ? 39.768 30.594 41.338 1.00 16.45 90 ILE A N 1
ATOM 718 C CA . ILE A 1 92 ? 39.150 30.878 40.047 1.00 16.16 90 ILE A CA 1
ATOM 719 C C . ILE A 1 92 ? 40.086 30.527 38.894 1.00 17.07 90 ILE A C 1
ATOM 720 O O . ILE A 1 92 ? 39.650 30.040 37.860 1.00 16.91 90 ILE A O 1
ATOM 725 N N . GLU A 1 93 ? 41.385 30.764 39.078 1.00 17.91 91 GLU A N 1
ATOM 726 C CA . GLU A 1 93 ? 42.350 30.414 38.044 1.00 18.41 91 GLU A CA 1
ATOM 727 C C . GLU A 1 93 ? 42.407 28.904 37.827 1.00 18.51 91 GLU A C 1
ATOM 728 O O . GLU A 1 93 ? 42.387 28.441 36.694 1.00 18.50 91 GLU A O 1
ATOM 734 N N . ARG A 1 94 ? 42.458 28.141 38.914 1.00 18.04 92 ARG A N 1
ATOM 735 C CA . ARG A 1 94 ? 42.458 26.682 38.837 1.00 18.67 92 ARG A CA 1
ATOM 736 C C . ARG A 1 94 ? 41.203 26.128 38.155 1.00 18.13 92 ARG A C 1
ATOM 737 O O . ARG A 1 94 ? 41.272 25.275 37.277 1.00 18.26 92 ARG A O 1
ATOM 745 N N . LEU A 1 95 ? 40.060 26.614 38.593 1.00 17.02 93 LEU A N 1
ATOM 746 C CA . LEU A 1 95 ? 38.795 26.154 38.038 1.00 15.93 93 LEU A CA 1
ATOM 747 C C . LEU A 1 95 ? 38.651 26.543 36.582 1.00 15.67 93 LEU A C 1
ATOM 748 O O . LEU A 1 95 ? 38.186 25.740 35.786 1.00 16.30 93 LEU A O 1
ATOM 753 N N . ALA A 1 96 ? 39.025 27.765 36.208 1.00 15.60 94 ALA A N 1
ATOM 754 C CA . ALA A 1 96 ? 38.930 28.166 34.812 1.00 16.77 94 ALA A CA 1
ATOM 755 C C . ALA A 1 96 ? 39.800 27.296 33.905 1.00 17.75 94 ALA A C 1
ATOM 756 O O . ALA A 1 96 ? 39.390 26.898 32.813 1.00 17.90 94 ALA A O 1
ATOM 758 N N . GLU A 1 97 ? 41.004 26.993 34.375 1.00 18.76 95 GLU A N 1
ATOM 759 C CA . GLU A 1 97 ? 41.926 26.156 33.609 1.00 20.61 95 GLU A CA 1
ATOM 760 C C . GLU A 1 97 ? 41.333 24.761 33.441 1.00 19.40 95 GLU A C 1
ATOM 761 O O . GLU A 1 97 ? 41.324 24.223 32.326 1.00 19.25 95 GLU A O 1
ATOM 772 N N . ALA A 1 98 ? 40.838 24.187 34.542 1.00 17.74 96 ALA A N 1
ATOM 773 C CA . ALA A 1 98 ? 40.335 22.810 34.520 1.00 17.60 96 ALA A CA 1
ATOM 774 C C . ALA A 1 98 ? 39.099 22.723 3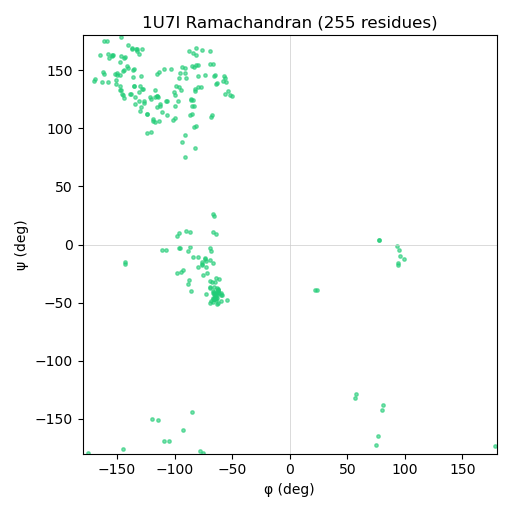3.664 1.00 16.95 96 ALA A C 1
ATOM 775 O O . ALA A 1 98 ? 38.976 21.838 32.827 1.00 17.27 96 ALA A O 1
ATOM 777 N N . LEU A 1 99 ? 38.175 23.649 33.860 1.00 17.17 97 LEU A N 1
ATOM 778 C CA . LEU A 1 99 ? 36.908 23.576 33.136 1.00 17.10 97 LEU A CA 1
ATOM 779 C C . LEU A 1 99 ? 37.050 23.846 31.637 1.00 18.14 97 LEU A C 1
ATOM 780 O O . LEU A 1 99 ? 36.348 23.277 30.822 1.00 17.86 97 LEU A O 1
ATOM 785 N N . SER A 1 100 ? 38.000 24.676 31.251 1.00 19.09 98 SER A N 1
ATOM 786 C CA . SER A 1 100 ? 38.149 24.999 29.852 1.00 20.64 98 SER A CA 1
ATOM 787 C C . SER A 1 100 ? 38.988 23.944 29.112 1.00 20.32 98 SER A C 1
ATOM 788 O O . SER A 1 100 ? 39.003 23.950 27.877 1.00 20.62 98 SER A O 1
ATOM 791 N N . ASP A 1 101 ? 39.641 23.038 29.845 1.00 20.71 99 ASP A N 1
ATOM 792 C CA . ASP A 1 101 ? 40.452 21.966 29.249 1.00 21.42 99 ASP A CA 1
ATOM 793 C C . ASP A 1 101 ? 39.589 20.946 28.525 1.00 20.39 99 ASP A C 1
ATOM 794 O O . ASP A 1 101 ? 38.836 20.202 29.145 1.00 20.78 99 ASP A O 1
ATOM 799 N N . GLY A 1 102 ? 39.677 20.930 27.200 1.00 18.95 100 GLY A N 1
ATOM 800 C CA . GLY A 1 102 ? 38.779 20.153 26.396 1.00 18.16 100 GLY A CA 1
ATOM 801 C C . GLY A 1 102 ? 37.403 20.789 26.248 1.00 17.25 100 GLY A C 1
ATOM 802 O O . GLY A 1 102 ? 36.525 20.228 25.617 1.00 17.51 100 GLY A O 1
ATOM 803 N N . GLY A 1 103 ? 37.250 21.985 26.793 1.00 16.94 101 GLY A N 1
ATOM 804 C CA . GLY A 1 103 ? 36.019 22.767 26.680 1.00 17.01 101 GLY A CA 1
ATOM 805 C C . GLY A 1 103 ? 36.192 24.039 25.886 1.00 17.52 101 GLY A C 1
ATOM 806 O O . GLY A 1 103 ? 37.059 24.127 24.998 1.00 18.73 101 GLY A O 1
ATOM 807 N N . LYS A 1 104 ? 35.388 25.053 26.196 1.00 16.92 102 LYS A N 1
ATOM 808 C CA . LYS A 1 104 ? 35.424 26.321 25.473 1.00 18.06 102 LYS A CA 1
ATOM 809 C C . LYS A 1 104 ? 35.381 27.460 26.458 1.00 17.65 102 LYS A C 1
ATOM 810 O O . LYS A 1 104 ? 34.618 27.446 27.417 1.00 17.91 102 LYS A O 1
ATOM 821 N N . ALA A 1 105 ? 36.202 28.462 26.240 1.00 17.06 103 ALA A N 1
ATOM 822 C CA . ALA A 1 105 ? 36.177 29.653 27.048 1.00 17.29 103 ALA A CA 1
ATOM 823 C C . ALA A 1 105 ? 35.267 30.661 26.348 1.00 17.02 103 ALA A C 1
ATOM 824 O O . ALA A 1 105 ? 35.713 31.487 25.517 1.00 17.77 103 ALA A O 1
ATOM 826 N N . LEU A 1 106 ? 33.966 30.603 26.648 1.00 15.80 104 LEU A N 1
ATOM 827 C CA . LEU A 1 106 ? 32.993 31.486 26.034 1.00 16.20 104 LEU A CA 1
ATOM 828 C C . LEU A 1 106 ? 33.270 32.934 26.420 1.00 15.88 104 LEU A C 1
ATOM 829 O O . LEU A 1 106 ? 33.172 33.829 25.572 1.00 17.38 104 LEU A O 1
ATOM 842 N N . PRO A 1 108 ? 36.548 34.303 28.394 1.00 15.58 106 PRO A N 1
ATOM 843 C CA . PRO A 1 108 ? 37.777 33.947 29.084 1.00 15.66 106 PRO A CA 1
ATOM 844 C C . PRO A 1 108 ? 37.956 34.730 30.382 1.00 15.34 106 PRO A C 1
ATOM 845 O O . PRO A 1 108 ? 37.435 35.843 30.516 1.00 15.83 106 PRO A O 1
ATOM 849 N N . LEU A 1 109 ? 38.645 34.119 31.333 1.00 14.63 107 LEU A N 1
ATOM 850 C CA . LEU A 1 109 ? 38.868 34.710 32.647 1.00 15.72 107 LEU A CA 1
ATOM 851 C C . LEU A 1 109 ? 39.401 36.148 32.526 1.00 16.43 107 LEU A C 1
ATOM 852 O O . LEU A 1 109 ? 40.382 36.408 31.818 1.00 17.98 107 LEU A O 1
ATOM 857 N N . GLY A 1 110 ? 38.742 37.071 33.202 1.00 16.64 108 GLY A N 1
ATOM 858 C CA . GLY A 1 110 ? 39.129 38.476 33.150 1.00 17.26 108 GLY A CA 1
ATOM 859 C C . GLY A 1 110 ? 38.300 39.303 34.085 1.00 18.54 108 GLY A C 1
ATOM 860 O O . GLY A 1 110 ? 37.427 38.787 34.777 1.00 17.15 108 GLY A O 1
ATOM 861 N N . ASP A 1 111 ? 38.561 40.604 34.103 1.00 18.79 109 ASP A N 1
ATOM 862 C CA . ASP A 1 111 ? 37.800 41.520 34.898 1.00 19.72 109 ASP A CA 1
ATOM 863 C C . ASP A 1 111 ? 36.824 42.159 33.940 1.00 20.20 109 ASP A C 1
ATOM 864 O O . ASP A 1 111 ? 37.232 42.923 33.065 1.00 21.36 109 ASP A O 1
ATOM 869 N N . TYR A 1 112 ? 35.540 41.818 34.069 1.00 21.12 110 TYR A N 1
ATOM 870 C CA . TYR A 1 112 ? 34.496 42.321 33.182 1.00 21.75 110 TYR A CA 1
ATOM 871 C C . TYR A 1 112 ? 33.758 43.516 33.798 1.00 23.07 110 TYR A C 1
ATOM 872 O O . TYR A 1 112 ? 32.726 43.951 33.276 1.00 24.98 110 TYR A O 1
ATOM 881 N N . GLY A 1 113 ? 34.271 43.994 34.927 1.00 23.94 111 GLY A N 1
ATOM 882 C CA . GLY A 1 113 ? 33.859 45.266 35.489 1.00 24.67 111 GLY A CA 1
ATOM 883 C C . GLY A 1 113 ? 32.842 45.224 36.605 1.00 25.71 111 GLY A C 1
ATOM 884 O O . GLY A 1 113 ? 32.640 46.244 37.262 1.00 26.70 111 GLY A O 1
ATOM 885 N N . PHE A 1 114 ? 32.209 44.068 36.824 1.00 25.96 112 PHE A N 1
ATOM 886 C CA . PHE A 1 114 ? 31.161 43.896 37.840 1.00 26.31 112 PHE A CA 1
ATOM 887 C C . PHE A 1 114 ? 31.645 43.082 39.037 1.00 25.86 112 PHE A C 1
ATOM 888 O O . PHE A 1 114 ? 30.915 42.888 40.017 1.00 26.69 112 PHE A O 1
ATOM 896 N N . SER A 1 115 ? 32.873 42.590 38.938 1.00 25.03 113 SER A N 1
ATOM 897 C CA . SER A 1 115 ? 33.502 41.812 39.981 1.00 23.48 113 SER A CA 1
ATOM 898 C C . SER A 1 115 ? 35.003 41.801 39.765 1.00 23.10 113 SER A C 1
ATOM 899 O O . SER A 1 115 ? 35.511 42.313 38.778 1.00 23.48 113 SER A O 1
ATOM 902 N N . GLN A 1 116 ? 35.723 41.211 40.687 1.00 23.08 114 GLN A N 1
ATOM 903 C CA . GLN A 1 116 ? 37.162 41.153 40.573 1.00 23.12 114 GLN A CA 1
ATOM 904 C C . GLN A 1 116 ? 37.597 40.307 39.349 1.00 21.92 114 GLN A C 1
ATOM 905 O O . GLN A 1 116 ? 38.463 40.691 38.563 1.00 21.26 114 GLN A O 1
ATOM 911 N N . ARG A 1 117 ? 36.951 39.155 39.178 1.00 20.19 115 ARG A N 1
ATOM 912 C CA . ARG A 1 117 ? 37.280 38.235 38.089 1.00 18.66 115 ARG A CA 1
ATOM 913 C C . ARG A 1 117 ? 36.011 37.459 37.732 1.00 17.21 115 ARG A C 1
ATOM 914 O O . ARG A 1 117 ? 35.187 37.174 38.609 1.00 17.19 115 ARG A O 1
ATOM 922 N N . PHE A 1 118 ? 35.884 37.138 36.453 1.00 15.68 116 PHE A N 1
ATOM 923 C CA . PHE A 1 118 ? 34.726 36.354 35.962 1.00 14.47 116 PHE A CA 1
ATOM 924 C C . PHE A 1 118 ? 35.174 35.537 34.772 1.00 14.52 116 PHE A C 1
ATOM 925 O O . PHE A 1 118 ? 36.005 35.953 33.987 1.00 14.93 116 PHE A O 1
ATOM 933 N N . ALA A 1 119 ? 34.616 34.342 34.626 1.00 13.67 117 ALA A N 1
ATOM 934 C CA . ALA A 1 119 ? 34.789 33.551 33.417 1.00 13.76 117 ALA A CA 1
ATOM 935 C C . ALA A 1 119 ? 33.503 32.805 33.114 1.00 13.24 117 ALA A C 1
ATOM 936 O O . ALA A 1 119 ? 32.761 32.460 34.033 1.00 12.83 117 ALA A O 1
ATOM 938 N N . TRP A 1 120 ? 33.259 32.550 31.837 1.00 12.06 118 TRP A N 1
ATOM 939 C CA . TRP A 1 120 ? 32.174 31.663 31.414 1.00 11.96 118 TRP A CA 1
ATOM 940 C C . TRP A 1 120 ? 32.779 30.568 30.559 1.00 12.26 118 TRP A C 1
ATOM 941 O O . TRP A 1 120 ? 33.298 30.840 29.469 1.00 13.12 118 TRP A O 1
ATOM 952 N N . LEU A 1 121 ? 32.762 29.345 31.072 1.00 12.62 119 LEU A N 1
ATOM 953 C CA . LEU A 1 121 ? 33.293 28.182 30.363 1.00 13.05 119 LEU A CA 1
ATOM 954 C C . LEU A 1 121 ? 32.203 27.214 30.003 1.00 13.39 119 LEU A C 1
ATOM 955 O O . LEU A 1 121 ? 31.239 27.076 30.756 1.00 14.60 119 LEU A O 1
ATOM 960 N N . ALA A 1 122 ? 32.369 26.516 28.897 1.00 12.59 120 ALA A N 1
ATOM 961 C CA . ALA A 1 122 ? 31.627 25.299 28.630 1.00 12.67 120 ALA A CA 1
ATOM 962 C C . ALA A 1 122 ? 32.612 24.177 28.817 1.00 12.69 120 ALA A C 1
ATOM 963 O O . ALA A 1 122 ? 33.681 24.185 28.215 1.00 14.24 120 ALA A O 1
ATOM 965 N N . ASP A 1 123 ? 32.312 23.242 29.691 1.00 12.00 121 ASP A N 1
ATOM 966 C CA . ASP A 1 123 ? 33.245 22.174 29.988 1.00 12.14 121 ASP A CA 1
ATOM 967 C C . ASP A 1 123 ? 33.273 21.143 28.863 1.00 12.42 121 ASP A C 1
ATOM 968 O O . ASP A 1 123 ? 32.604 21.281 27.861 1.00 12.76 121 ASP A O 1
ATOM 973 N N . ARG A 1 124 ? 34.089 20.111 29.037 1.00 14.07 122 ARG A N 1
ATOM 974 C CA . ARG A 1 124 ? 34.312 19.111 28.000 1.00 14.98 122 ARG A CA 1
ATOM 975 C C . ARG A 1 124 ? 33.076 18.263 27.776 1.00 14.20 122 ARG A C 1
ATOM 976 O O . ARG A 1 124 ? 33.041 17.528 26.795 1.00 16.06 122 ARG A O 1
ATOM 991 N N . PHE A 1 125 ? 32.088 18.337 28.684 1.00 13.10 123 PHE A N 1
ATOM 992 C CA . PHE A 1 125 ? 30.795 17.675 28.517 1.00 13.04 123 PHE A CA 1
ATOM 993 C C . PHE A 1 125 ? 29.715 18.602 27.926 1.00 13.13 123 PHE A C 1
ATOM 994 O O . PHE A 1 125 ? 28.605 18.180 27.647 1.00 15.48 123 PHE A O 1
ATOM 1002 N N . GLY A 1 126 ? 30.077 19.861 27.716 1.00 12.43 124 GLY A N 1
ATOM 1003 C CA . GLY A 1 126 ? 29.190 20.874 27.183 1.00 11.82 124 GLY A CA 1
ATOM 1004 C C . GLY A 1 126 ? 28.474 21.745 28.201 1.00 10.76 124 GLY A C 1
ATOM 1005 O O . GLY A 1 126 ? 27.764 22.641 27.802 1.00 11.48 124 GLY A O 1
ATOM 1006 N N . VAL A 1 127 ? 28.642 21.451 29.486 1.00 9.82 125 VAL A N 1
ATOM 1007 C CA . VAL A 1 127 ? 27.910 22.150 30.542 1.00 9.98 125 VAL A CA 1
ATOM 1008 C C . VAL A 1 127 ? 28.524 23.533 30.782 1.00 9.61 125 VAL A C 1
ATOM 1009 O O . VAL A 1 127 ? 29.734 23.656 30.882 1.00 11.25 125 VAL A O 1
ATOM 1013 N N . SER A 1 128 ? 27.674 24.548 30.908 1.00 10.00 126 SER A N 1
ATOM 1014 C CA . SER A 1 128 ? 28.134 25.909 31.184 1.00 10.05 126 SER A CA 1
ATOM 1015 C C . SER A 1 128 ? 28.390 26.109 32.665 1.00 10.75 126 SER A C 1
ATOM 1016 O O . SER A 1 128 ? 27.547 25.798 33.538 1.00 10.82 126 SER A O 1
ATOM 1019 N N . TRP A 1 129 ? 29.548 26.721 32.917 1.00 11.06 127 TRP A N 1
ATOM 1020 C CA . TRP A 1 129 ? 29.996 27.127 34.232 1.00 11.72 127 TRP A CA 1
ATOM 1021 C C . TRP A 1 129 ? 30.370 28.594 34.220 1.00 11.42 127 TRP A C 1
ATOM 1022 O O . TRP A 1 129 ? 31.271 29.010 33.480 1.00 12.06 127 TRP A O 1
ATOM 1033 N N . GLN A 1 130 ? 29.734 29.358 35.098 1.00 10.84 128 GLN A N 1
ATOM 1034 C CA . GLN A 1 130 ? 30.145 30.721 35.361 1.00 11.24 128 GLN A CA 1
ATOM 1035 C C . GLN A 1 130 ? 30.953 30.737 36.649 1.00 11.12 128 GLN A C 1
ATOM 1036 O O . GLN A 1 130 ? 30.551 30.171 37.653 1.00 12.36 128 GLN A O 1
ATOM 1042 N N . LEU A 1 131 ? 32.118 31.380 36.616 1.00 11.52 129 LEU A N 1
ATOM 1043 C CA . LEU A 1 131 ? 32.945 31.499 37.791 1.00 12.69 129 LEU A CA 1
ATOM 1044 C C . LEU A 1 131 ? 33.055 32.976 38.131 1.00 13.26 129 LEU A C 1
ATOM 1045 O O . LEU A 1 131 ? 33.401 33.774 37.274 1.00 14.07 129 LEU A O 1
ATOM 1050 N N . ASN A 1 132 ? 32.737 33.333 39.365 1.00 13.68 130 ASN A N 1
ATOM 1051 C CA . ASN A 1 132 ? 32.795 34.719 39.786 1.00 14.32 130 ASN A CA 1
ATOM 1052 C C . ASN A 1 132 ? 33.621 34.875 41.045 1.00 15.02 130 ASN A C 1
ATOM 1053 O O . ASN A 1 132 ? 33.418 34.171 42.014 1.00 15.57 130 ASN A O 1
ATOM 1058 N N . LEU A 1 133 ? 34.516 35.866 41.050 1.00 15.80 131 LEU A N 1
ATOM 1059 C CA . LEU A 1 133 ? 35.221 36.249 42.265 1.00 17.91 131 LEU A CA 1
ATOM 1060 C C . LEU A 1 133 ? 34.746 37.649 42.626 1.00 18.74 131 LEU A C 1
ATOM 1061 O O . LEU A 1 133 ? 35.097 38.611 41.956 1.00 19.68 131 LEU A O 1
ATOM 1066 N N . ALA A 1 134 ? 33.922 37.761 43.658 1.00 19.74 132 ALA A N 1
ATOM 1067 C CA . ALA A 1 134 ? 33.313 39.036 44.036 1.00 21.57 132 ALA A CA 1
ATOM 1068 C C . ALA A 1 134 ? 34.422 39.994 44.485 1.00 23.93 132 ALA A C 1
ATOM 1069 O O . ALA A 1 134 ? 35.340 39.565 45.156 1.00 25.63 132 ALA A O 1
ATOM 1071 N N . GLY A 1 135 ? 34.295 41.293 44.235 0.67 25.08 133 GLY A N 1
ATOM 1072 C CA . GLY A 1 135 ? 33.033 41.989 44.226 0.67 27.08 133 GLY A CA 1
ATOM 1073 C C . GLY A 1 135 ? 32.390 42.079 42.885 0.67 27.78 133 GLY A C 1
ATOM 1074 O O . GLY A 1 135 ? 31.182 42.073 42.834 1.00 30.39 133 GLY A O 1
ATOM 1087 N N . SER B 1 4 ? 33.007 29.221 52.155 1.00 31.95 2 SER B N 1
ATOM 1088 C CA . SER B 1 4 ? 33.398 28.269 51.128 1.00 28.54 2 SER B CA 1
ATOM 1089 C C . SER B 1 4 ? 32.723 28.564 49.803 1.00 26.30 2 SER B C 1
ATOM 1090 O O . SER B 1 4 ? 31.636 29.137 49.775 1.00 25.95 2 SER B O 1
ATOM 1093 N N . ALA B 1 5 ? 33.360 28.158 48.715 1.00 24.01 3 ALA B N 1
ATOM 1094 C CA . ALA B 1 5 ? 32.760 28.345 47.393 1.00 21.99 3 ALA B CA 1
ATOM 1095 C C . ALA B 1 5 ? 31.357 27.715 47.319 1.00 20.88 3 ALA B C 1
ATOM 1096 O O . ALA B 1 5 ? 31.075 26.637 47.861 1.00 21.85 3 ALA B O 1
ATOM 1098 N N . ARG B 1 6 ? 30.475 28.436 46.648 1.00 18.15 4 ARG B N 1
ATOM 1099 C CA . ARG B 1 6 ? 29.100 28.053 46.516 1.00 17.51 4 ARG B CA 1
ATOM 1100 C C . ARG B 1 6 ? 28.778 27.817 45.049 1.00 14.98 4 ARG B C 1
ATOM 1101 O O . ARG B 1 6 ? 29.090 28.637 44.219 1.00 14.59 4 ARG B O 1
ATOM 1109 N N . VAL B 1 7 ? 28.108 26.702 44.761 1.00 12.95 5 VAL B N 1
ATOM 1110 C CA . VAL B 1 7 ? 27.670 26.353 43.413 1.00 12.86 5 VAL B CA 1
ATOM 1111 C C . VAL B 1 7 ? 26.152 26.345 43.410 1.00 11.94 5 VAL B C 1
ATOM 1112 O O . VAL B 1 7 ? 25.520 25.698 44.255 1.00 12.74 5 VAL B O 1
ATOM 1116 N N . ARG B 1 8 ? 25.558 27.069 42.469 1.00 11.24 6 ARG B N 1
ATOM 1117 C CA . ARG B 1 8 ? 24.106 27.131 42.380 1.00 10.53 6 ARG B CA 1
ATOM 1118 C C . ARG B 1 8 ? 23.681 27.130 40.918 1.00 9.54 6 ARG B C 1
ATOM 1119 O O . ARG B 1 8 ? 24.395 27.648 40.061 1.00 10.69 6 ARG B O 1
ATOM 1127 N N . PRO B 1 9 ? 22.480 26.662 40.613 1.00 10.35 7 PRO B N 1
ATOM 1128 C CA . PRO B 1 9 ? 21.961 26.790 39.257 1.00 10.31 7 PRO B CA 1
ATOM 1129 C C . PRO B 1 9 ? 21.654 28.247 38.918 1.00 9.68 7 PRO B C 1
ATOM 1130 O O . PRO B 1 9 ? 21.368 29.070 39.811 1.00 10.38 7 PRO B O 1
ATOM 1134 N N . PHE B 1 10 ? 21.672 28.556 37.622 1.00 9.52 8 PHE B N 1
ATOM 1135 C CA . PHE B 1 10 ? 21.511 29.926 37.126 1.00 9.64 8 PHE B CA 1
ATOM 1136 C C . PHE B 1 10 ? 20.741 29.895 35.819 1.00 9.12 8 PHE B C 1
ATOM 1137 O O . PHE B 1 10 ? 21.089 29.179 34.885 1.00 10.21 8 PHE B O 1
ATOM 1145 N N . LEU B 1 11 ? 19.700 30.709 35.778 1.00 10.02 9 LEU B N 1
ATOM 1146 C CA . LEU B 1 11 ? 18.813 30.832 34.629 1.00 10.15 9 LEU B CA 1
ATOM 1147 C C . LEU B 1 11 ? 19.036 32.178 33.952 1.00 9.93 9 LEU B C 1
ATOM 1148 O O . LEU B 1 11 ? 18.880 33.219 34.577 1.00 9.88 9 LEU B O 1
ATOM 1161 N N . PHE B 1 13 ? 17.482 34.471 31.278 1.00 11.98 11 PHE B N 1
ATOM 1162 C C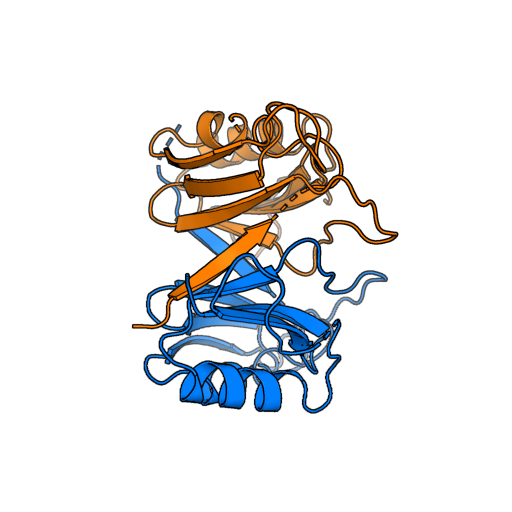A . PHE B 1 13 ? 16.335 34.777 30.445 1.00 13.24 11 PHE B CA 1
ATOM 1163 C C . PHE B 1 13 ? 16.724 35.824 29.433 1.00 14.22 11 PHE B C 1
ATOM 1164 O O . 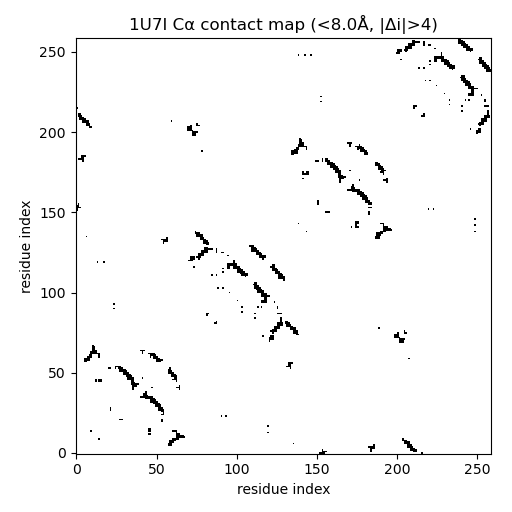PHE B 1 13 ? 17.467 36.742 29.738 1.00 16.52 11 PHE B O 1
ATOM 1172 N N . GLN B 1 14 ? 16.229 35.667 28.222 1.00 14.29 12 GLN B N 1
ATOM 1173 C CA . GLN B 1 14 ? 16.514 36.639 27.173 1.00 14.63 12 GLN B CA 1
ATOM 1174 C C . GLN B 1 14 ? 15.323 37.576 27.085 1.00 15.28 12 GLN B C 1
ATOM 1175 O O . GLN B 1 14 ? 14.177 37.154 27.149 1.00 16.73 12 GLN B O 1
ATOM 1181 N N . GLY B 1 15 ? 15.604 38.862 26.969 1.00 14.33 13 GLY B N 1
ATOM 1182 C CA . GLY B 1 15 ? 14.574 39.870 27.038 1.00 15.00 13 GLY B CA 1
ATOM 1183 C C . GLY B 1 15 ? 14.206 40.143 28.484 1.00 14.32 13 GLY B C 1
ATOM 1184 O O . GLY B 1 15 ? 15.071 40.143 29.333 1.00 14.90 13 GLY B O 1
ATOM 1185 N N . VAL B 1 16 ? 12.927 40.377 28.752 1.00 15.15 14 VAL B N 1
ATOM 1186 C CA . VAL B 1 16 ? 12.479 40.752 30.094 1.00 15.44 14 VAL B CA 1
ATOM 1187 C C . VAL B 1 16 ? 11.490 39.711 30.575 1.00 15.67 14 VAL B C 1
ATOM 1188 O O . VAL B 1 16 ? 10.313 39.731 30.230 1.00 17.27 14 VAL B O 1
ATOM 1192 N N . GLN B 1 17 ? 12.002 38.760 31.354 1.00 14.18 15 GLN B N 1
ATOM 1193 C CA . GLN B 1 17 ? 11.216 37.629 31.827 1.00 14.39 15 GLN B CA 1
ATOM 1194 C C . GLN B 1 17 ? 11.507 37.147 33.240 1.00 13.58 15 GLN B C 1
ATOM 1195 O O . GLN B 1 17 ? 10.711 36.412 33.805 1.00 13.68 15 GLN B O 1
ATOM 1201 N N . ALA B 1 18 ? 12.636 37.527 33.827 1.00 13.11 16 ALA B N 1
ATOM 1202 C CA . ALA B 1 18 ? 13.073 36.930 35.071 1.00 13.55 16 ALA B CA 1
ATOM 1203 C C . ALA B 1 18 ? 12.126 37.188 36.228 1.00 13.71 16 ALA B C 1
ATOM 1204 O O . ALA B 1 18 ? 11.850 36.280 37.027 1.00 13.84 16 ALA B O 1
ATOM 1206 N N . GLU B 1 19 ? 11.643 38.412 36.365 1.00 14.19 17 GLU B N 1
ATOM 1207 C CA . GLU B 1 19 ? 10.720 38.714 37.459 1.00 14.56 17 GLU B CA 1
ATOM 1208 C C . GLU B 1 19 ? 9.404 37.978 37.272 1.00 14.93 17 GLU B C 1
ATOM 1209 O O . GLU B 1 19 ? 8.857 37.450 38.219 1.00 15.05 17 GLU B O 1
ATOM 1215 N N . ALA B 1 20 ? 8.896 37.940 36.051 1.00 14.03 18 ALA B N 1
ATOM 1216 C CA . ALA B 1 20 ? 7.698 37.169 35.778 1.00 15.04 18 ALA B CA 1
ATOM 1217 C C . ALA B 1 20 ? 7.932 35.707 36.135 1.00 14.59 18 ALA B C 1
ATOM 1218 O O . ALA B 1 20 ? 7.076 35.057 36.726 1.00 15.04 18 ALA B O 1
ATOM 1220 N N . ALA B 1 21 ? 9.091 35.165 35.772 1.00 13.78 19 ALA B N 1
ATOM 1221 C CA . ALA B 1 21 ? 9.361 33.764 36.033 1.00 13.49 19 ALA B CA 1
ATOM 1222 C C . ALA B 1 21 ? 9.471 33.511 37.529 1.00 13.49 19 ALA B C 1
ATOM 1223 O O . ALA B 1 21 ? 8.918 32.544 38.035 1.00 13.12 19 ALA B O 1
ATOM 1233 N N . ASN B 1 23 ? 8.115 35.208 39.952 1.00 15.62 21 ASN B N 1
ATOM 1234 C CA . ASN B 1 23 ? 6.772 35.329 40.545 1.00 16.96 21 ASN B CA 1
ATOM 1235 C C . ASN B 1 23 ? 5.933 34.095 40.223 1.00 16.26 21 ASN B C 1
ATOM 1236 O O . ASN B 1 23 ? 5.225 33.580 41.082 1.00 17.46 21 ASN B O 1
ATOM 1241 N N . PHE B 1 24 ? 6.059 33.589 39.004 1.00 15.84 22 PHE B N 1
ATOM 1242 C CA . PHE B 1 24 ? 5.378 32.362 38.616 1.00 15.89 22 PHE B CA 1
ATOM 1243 C C . PHE B 1 24 ? 5.880 31.183 39.482 1.00 15.76 22 PHE B C 1
ATOM 1244 O O . PHE B 1 24 ? 5.079 30.447 40.066 1.00 16.11 22 PHE B O 1
ATOM 1252 N N . TYR B 1 25 ? 7.180 30.983 39.602 1.00 14.94 23 TYR B N 1
ATOM 1253 C CA . TYR B 1 25 ? 7.672 29.874 40.407 1.00 14.72 23 TYR B CA 1
ATOM 1254 C C . TYR B 1 25 ? 7.266 29.995 41.879 1.00 15.32 23 TYR B C 1
ATOM 1255 O O . TYR B 1 25 ? 6.948 28.993 42.519 1.00 15.49 23 TYR B O 1
ATOM 1264 N N . LEU B 1 26 ? 7.299 31.211 42.422 1.00 15.55 24 LEU B N 1
ATOM 1265 C CA . LEU B 1 26 ? 6.825 31.444 43.795 1.00 16.76 24 LEU B CA 1
ATOM 1266 C C . LEU B 1 26 ? 5.357 31.106 43.953 1.00 17.67 24 LEU B C 1
ATOM 1267 O O . LEU B 1 26 ? 4.947 30.706 45.045 1.00 19.74 24 LEU B O 1
ATOM 1272 N N . SER B 1 27 ? 4.571 31.255 42.894 1.00 17.28 25 SER B N 1
ATOM 1273 C CA . SER B 1 27 ? 3.156 30.893 42.926 1.00 18.89 25 SER B CA 1
ATOM 1274 C C . SER B 1 27 ? 2.911 29.398 42.904 1.00 19.55 25 SER B C 1
ATOM 1275 O O . SER B 1 27 ? 1.783 28.961 43.115 1.00 21.59 25 SER B O 1
ATOM 1278 N N . LEU B 1 28 ? 3.947 28.614 42.617 1.00 18.96 26 LEU B N 1
ATOM 1279 C CA . LEU B 1 28 ? 3.840 27.155 42.580 1.00 19.43 26 LEU B CA 1
ATOM 1280 C C . LEU B 1 28 ? 4.214 26.468 43.868 1.00 19.52 26 LEU B C 1
ATOM 1281 O O . LEU B 1 28 ? 3.823 25.329 44.070 1.00 19.98 26 LEU B O 1
ATOM 1286 N N . PHE B 1 29 ? 5.023 27.110 44.701 1.00 20.43 27 PHE B N 1
ATOM 1287 C CA . PHE B 1 29 ? 5.561 26.517 45.940 1.00 21.69 27 PHE B CA 1
ATOM 1288 C C . PHE B 1 29 ? 5.375 27.583 47.030 1.00 23.27 27 PHE B C 1
ATOM 1289 O O . PHE B 1 29 ? 5.879 28.684 46.888 1.00 23.64 27 PHE B O 1
ATOM 1297 N N . ASP B 1 30 ? 4.643 27.293 48.101 1.00 25.32 28 ASP B N 1
ATOM 1298 C CA . ASP B 1 30 ? 4.427 28.316 49.139 1.00 26.23 28 ASP B CA 1
ATOM 1299 C C . ASP B 1 30 ? 5.699 28.682 49.872 1.00 25.62 28 ASP B C 1
ATOM 1300 O O . ASP B 1 30 ? 5.913 29.867 50.160 1.00 27.34 28 ASP B O 1
ATOM 1305 N N . ASP B 1 31 ? 6.541 27.683 50.163 1.00 23.70 29 ASP B N 1
ATOM 1306 C CA . ASP B 1 31 ? 7.808 27.918 50.847 1.00 22.78 29 ASP B CA 1
ATOM 1307 C C . ASP B 1 31 ? 8.812 28.353 49.791 1.00 21.26 29 ASP B C 1
ATOM 1308 O O . ASP B 1 31 ? 9.548 27.545 49.268 1.00 21.52 29 ASP B O 1
ATOM 1313 N N . ALA B 1 32 ? 8.775 29.627 49.473 1.00 18.85 30 ALA B N 1
ATOM 1314 C CA . ALA B 1 32 ? 9.576 30.202 48.399 1.00 18.06 30 ALA B CA 1
ATOM 1315 C C . ALA B 1 32 ? 9.638 31.698 48.584 1.00 18.33 30 ALA B C 1
ATOM 1316 O O . ALA B 1 32 ? 8.684 32.319 49.080 1.00 20.07 30 ALA B O 1
ATOM 1318 N N . GLU B 1 33 ? 10.747 32.298 48.178 1.00 17.88 31 GLU B N 1
ATOM 1319 C CA . GLU B 1 33 ? 10.838 33.752 48.159 1.00 18.08 31 GLU B CA 1
ATOM 1320 C C . GLU B 1 33 ? 11.996 34.252 47.337 1.00 17.16 31 GLU B C 1
ATOM 1321 O O . GLU B 1 33 ? 12.926 33.512 47.031 1.00 16.81 31 GLU B O 1
ATOM 1327 N N . ILE B 1 34 ? 11.915 35.525 47.008 1.00 15.88 32 ILE B N 1
ATOM 1328 C CA . ILE B 1 34 ? 12.999 36.231 46.376 1.00 15.45 32 ILE B CA 1
ATOM 1329 C C . ILE B 1 34 ? 13.975 36.695 47.469 1.00 15.40 32 ILE B C 1
ATOM 1330 O O . ILE B 1 34 ? 13.586 37.418 48.405 1.00 16.67 32 ILE B O 1
ATOM 1335 N N . LEU B 1 35 ? 15.203 36.231 47.385 1.00 13.79 33 LEU B N 1
ATOM 1336 C CA . LEU B 1 35 ? 16.270 36.514 48.341 1.00 13.50 33 LEU B CA 1
ATOM 1337 C C . LEU B 1 35 ? 17.054 37.759 48.031 1.00 13.33 33 LEU B C 1
ATOM 1338 O O . LEU B 1 35 ? 17.551 38.441 48.943 1.00 14.24 33 LEU B O 1
ATOM 1343 N N . GLN B 1 36 ? 17.235 38.051 46.746 1.00 12.35 34 GLN B N 1
ATOM 1344 C CA . GLN B 1 36 ? 18.021 39.189 46.312 1.00 12.51 34 GLN B CA 1
ATOM 1345 C C . GLN B 1 36 ? 17.468 39.652 44.981 1.00 12.28 34 GLN B C 1
ATOM 1346 O O . GLN B 1 36 ? 17.172 38.817 44.131 1.00 11.97 34 GLN B O 1
ATOM 1352 N N . ILE B 1 37 ? 17.344 40.952 44.785 1.00 12.32 35 ILE B N 1
ATOM 1353 C CA . ILE B 1 37 ? 16.986 41.497 43.490 1.00 12.15 35 ILE B CA 1
ATOM 1354 C C . ILE B 1 37 ? 17.645 42.834 43.268 1.00 12.85 35 ILE B C 1
ATOM 1355 O O . ILE B 1 37 ? 17.667 43.705 44.148 1.00 13.98 35 ILE B O 1
ATOM 1360 N N . GLN B 1 38 ? 18.235 42.976 42.090 1.00 13.31 36 GLN B N 1
ATOM 1361 C CA . GLN B 1 38 ? 18.810 44.238 41.622 1.00 13.98 36 GLN B CA 1
ATOM 1362 C C . GLN B 1 38 ? 18.289 44.463 40.216 1.00 14.21 36 GLN B C 1
ATOM 1363 O O . GLN B 1 38 ? 18.336 43.570 39.386 1.00 13.83 36 GLN B O 1
ATOM 1369 N N . ARG B 1 39 ? 17.794 45.669 39.976 1.00 15.07 37 ARG B N 1
ATOM 1370 C CA . ARG B 1 39 ? 17.227 46.064 38.715 1.00 15.83 37 ARG B CA 1
ATOM 1371 C C . ARG B 1 39 ? 18.108 47.056 37.954 1.00 16.33 37 ARG B C 1
ATOM 1372 O O . ARG B 1 39 ? 18.876 47.826 38.549 1.00 16.34 37 ARG B O 1
ATOM 1380 N N . TYR B 1 40 ? 18.016 47.013 36.635 1.00 15.29 38 TYR B N 1
ATOM 1381 C CA . TYR B 1 40 ? 18.612 48.075 35.822 1.00 16.24 38 TYR B CA 1
ATOM 1382 C C . TYR B 1 40 ? 17.864 49.384 36.091 1.00 17.06 38 TYR B C 1
ATOM 1383 O O . TYR B 1 40 ? 16.656 49.406 36.298 1.00 17.06 38 TYR B O 1
ATOM 1392 N N . GLY B 1 41 ? 18.620 50.477 36.071 1.00 18.57 39 GLY B N 1
ATOM 1393 C CA . GLY B 1 41 ? 18.056 51.813 36.096 1.00 20.28 39 GLY B CA 1
ATOM 1394 C C . GLY B 1 41 ? 17.849 52.360 34.709 1.00 21.64 39 GLY B C 1
ATOM 1395 O O . GLY B 1 41 ? 17.801 51.611 33.732 1.00 21.65 39 GLY B O 1
ATOM 1396 N N . ALA B 1 42 ? 17.744 53.689 34.622 1.00 22.58 40 ALA B N 1
ATOM 1397 C CA . ALA B 1 42 ? 17.500 54.381 33.341 1.00 23.97 40 ALA B CA 1
ATOM 1398 C C . ALA B 1 42 ? 18.715 54.414 32.423 1.00 25.08 40 ALA B C 1
ATOM 1399 O O . ALA B 1 42 ? 18.592 54.703 31.236 1.00 26.75 40 ALA B O 1
ATOM 1401 N N . GLU B 1 43 ? 19.877 54.080 32.944 1.00 24.78 41 GLU B N 1
ATOM 1402 C CA . GLU B 1 43 ? 21.117 54.188 32.204 1.00 25.63 41 GLU B CA 1
ATOM 1403 C C . GLU B 1 43 ? 21.434 52.930 31.388 1.00 24.19 41 GLU B C 1
ATOM 1404 O O . GLU B 1 43 ? 22.411 52.890 30.654 1.00 24.05 41 GLU B O 1
ATOM 1415 N N . GLY B 1 44 ? 20.637 51.877 31.536 1.00 22.23 42 GLY B N 1
ATOM 1416 C CA . GLY B 1 44 ? 20.858 50.680 30.754 1.00 21.71 42 GLY B CA 1
ATOM 1417 C C . GLY B 1 44 ? 22.024 49.856 31.283 1.00 20.84 42 GLY B C 1
ATOM 1418 O O . GLY B 1 44 ? 22.468 50.097 32.415 1.00 21.48 42 GLY B O 1
ATOM 1419 N N . PRO B 1 45 ? 22.538 48.907 30.497 1.00 19.53 43 PRO B N 1
ATOM 1420 C CA . PRO B 1 45 ? 22.073 48.610 29.124 1.00 19.10 43 PRO B CA 1
ATOM 1421 C C . PRO B 1 45 ? 20.752 47.833 29.009 1.00 18.26 43 PRO B C 1
ATOM 1422 O O . PRO B 1 45 ? 20.162 47.785 27.950 1.00 17.74 43 PRO B O 1
ATOM 1426 N N . GLY B 1 46 ? 20.289 47.196 30.076 1.00 17.35 44 GLY B N 1
ATOM 1427 C CA . GLY B 1 46 ? 19.004 46.540 30.017 1.00 16.49 44 GLY B CA 1
ATOM 1428 C C . GLY B 1 46 ? 17.865 47.532 30.233 1.00 16.17 44 GLY B C 1
ATOM 1429 O O . GLY B 1 46 ? 18.104 48.635 30.753 1.00 16.20 44 GLY B O 1
ATOM 1430 N N . PRO B 1 47 ? 16.633 47.173 29.873 1.00 15.37 45 PRO B N 1
ATOM 1431 C CA . PRO B 1 47 ? 15.477 48.050 30.138 1.00 15.69 45 PRO B CA 1
ATOM 1432 C C . PRO B 1 47 ? 15.312 48.376 31.616 1.00 16.39 45 PRO B C 1
ATOM 1433 O O . PRO B 1 47 ? 15.530 47.525 32.488 1.00 15.63 45 PRO B O 1
ATOM 1437 N N . GLU B 1 48 ? 14.951 49.616 31.908 1.00 16.82 46 GLU B N 1
ATOM 1438 C CA . GLU B 1 48 ? 14.774 50.043 33.268 1.00 17.70 46 GLU B CA 1
ATOM 1439 C C . GLU B 1 48 ? 13.759 49.140 33.948 1.00 17.25 46 GLU B C 1
ATOM 1440 O O . GLU B 1 48 ? 12.674 48.885 33.425 1.00 18.72 46 GLU B O 1
ATOM 1446 N N . GLY B 1 49 ? 14.128 48.626 35.125 1.00 16.89 47 GLY B N 1
ATOM 1447 C CA . GLY B 1 49 ? 13.246 47.769 35.897 1.00 16.81 47 GLY B CA 1
ATOM 1448 C C . GLY B 1 49 ? 13.443 46.285 35.657 1.00 16.87 47 GLY B C 1
ATOM 1449 O O . GLY B 1 49 ? 13.001 45.462 36.469 1.00 16.82 47 GLY B O 1
ATOM 1450 N N . SER B 1 50 ? 14.103 45.936 34.550 1.00 15.95 48 SER B N 1
ATOM 1451 C CA . SER B 1 50 ? 14.426 44.535 34.267 1.00 15.05 48 SER B CA 1
ATOM 1452 C C . SER B 1 50 ? 15.501 44.060 35.272 1.00 14.14 48 SER B C 1
ATOM 1453 O O . SER B 1 50 ? 16.114 44.859 35.986 1.00 13.76 48 SER B O 1
ATOM 1456 N N . VAL B 1 51 ? 15.706 42.745 35.338 1.00 12.90 49 VAL B N 1
ATOM 1457 C CA . VAL B 1 51 ? 16.561 42.154 36.362 1.00 12.54 49 VAL B CA 1
ATOM 1458 C C . VAL B 1 51 ? 18.001 42.127 35.944 1.00 12.17 49 VAL B C 1
ATOM 1459 O O . VAL B 1 51 ? 18.409 41.413 35.035 1.00 12.61 49 VAL B O 1
ATOM 1463 N N . LEU B 1 52 ? 18.797 42.942 36.625 1.00 11.77 50 LEU B N 1
ATOM 1464 C CA . LEU B 1 52 ? 20.218 42.900 36.492 1.00 12.57 50 LEU B CA 1
ATOM 1465 C C . LEU B 1 52 ? 20.767 41.595 37.079 1.00 12.14 50 LEU B C 1
ATOM 1466 O O . LEU B 1 52 ? 21.542 40.893 36.434 1.00 13.29 50 LEU B O 1
ATOM 1471 N N . LYS B 1 53 ? 20.331 41.263 38.289 1.00 12.72 51 LYS B N 1
ATOM 1472 C CA . LYS B 1 53 ? 20.706 40.004 38.946 1.00 13.57 51 LYS B CA 1
ATOM 1473 C C . LYS B 1 53 ? 19.732 39.759 40.071 1.00 12.50 51 LYS B C 1
ATOM 1474 O O . LYS B 1 53 ? 19.370 40.685 40.800 1.00 13.13 51 LYS B O 1
ATOM 1480 N N . ALA B 1 54 ? 19.332 38.504 40.247 1.00 11.42 52 ALA B N 1
ATOM 1481 C CA . ALA B 1 54 ? 18.441 38.115 41.326 1.00 12.06 52 ALA B CA 1
ATOM 1482 C C . ALA B 1 54 ? 18.785 36.689 41.800 1.00 11.18 52 ALA B C 1
ATOM 1483 O O . ALA B 1 54 ? 19.519 35.919 41.135 1.00 11.83 52 ALA B O 1
ATOM 1485 N N . LEU B 1 55 ? 18.307 36.395 42.988 1.00 10.72 53 LEU B N 1
ATOM 1486 C CA . LEU B 1 55 ? 18.414 35.085 43.616 1.00 11.10 53 LEU B CA 1
ATOM 1487 C C . LEU B 1 55 ? 17.097 34.793 44.270 1.00 10.86 53 LEU B C 1
ATOM 1488 O O . LEU B 1 55 ? 16.573 35.633 44.989 1.00 11.92 53 LEU B O 1
ATOM 1493 N N . PHE B 1 56 ? 16.532 33.633 44.005 1.00 12.34 54 PHE B N 1
ATOM 1494 C CA . PHE B 1 56 ? 15.283 33.210 44.642 1.00 12.45 54 PHE B CA 1
ATOM 1495 C C . PHE B 1 56 ? 15.475 31.801 45.174 1.00 12.61 54 PHE B C 1
ATOM 1496 O O . PHE B 1 56 ? 16.447 31.116 44.843 1.00 13.07 54 PHE B O 1
ATOM 1504 N N . ARG B 1 57 ? 14.589 31.376 46.056 1.00 13.27 55 ARG B N 1
ATOM 1505 C CA . ARG B 1 57 ? 14.615 30.014 46.515 1.00 13.18 55 ARG B CA 1
ATOM 1506 C C . ARG B 1 57 ? 13.252 29.366 46.409 1.00 13.34 55 ARG B C 1
ATOM 1507 O O . ARG B 1 57 ? 12.213 30.001 46.558 1.00 14.12 55 ARG B O 1
ATOM 1515 N N . LEU B 1 58 ? 13.285 28.082 46.105 1.00 13.92 56 LEU B N 1
ATOM 1516 C CA . LEU B 1 58 ? 12.112 27.205 46.116 1.00 13.66 56 LEU B CA 1
ATOM 1517 C C . LEU B 1 58 ? 12.439 26.143 47.156 1.00 14.23 56 LEU B C 1
ATOM 1518 O O . LEU B 1 58 ? 13.337 25.329 46.978 1.00 14.19 56 LEU B O 1
ATOM 1523 N N . GLY B 1 59 ? 11.785 26.228 48.318 1.00 15.07 57 GLY B N 1
ATOM 1524 C CA . GLY B 1 59 ? 12.214 25.459 49.459 1.00 15.45 57 GLY B CA 1
ATOM 1525 C C . GLY B 1 59 ? 13.645 25.785 49.801 1.00 15.10 57 GLY B C 1
ATOM 1526 O O . GLY B 1 59 ? 14.030 26.954 49.899 1.00 15.82 57 GLY B O 1
ATOM 1527 N N . ASP B 1 60 ? 14.446 24.743 49.931 1.00 15.23 58 ASP B N 1
ATOM 1528 C CA . ASP B 1 60 ? 15.836 24.866 50.299 1.00 16.19 58 ASP B CA 1
ATOM 1529 C C . ASP B 1 60 ? 16.810 25.019 49.121 1.00 16.56 58 ASP B C 1
ATOM 1530 O O . ASP B 1 60 ? 17.997 25.025 49.330 1.00 19.75 58 ASP B O 1
ATOM 1535 N N . GLN B 1 61 ? 16.278 25.259 47.931 1.00 14.20 59 GLN B N 1
ATOM 1536 C CA . GLN B 1 61 ? 17.084 25.399 46.730 1.00 12.89 59 GLN B CA 1
ATOM 1537 C C . GLN B 1 61 ? 17.073 26.824 46.207 1.00 11.74 59 GLN B C 1
ATOM 1538 O O . GLN B 1 61 ? 16.029 27.313 45.754 1.00 12.52 59 GLN B O 1
ATOM 1544 N N . SER B 1 62 ? 18.251 27.469 46.265 1.00 11.99 60 SER B N 1
ATOM 1545 C CA . SER B 1 62 ? 18.397 28.811 45.698 1.00 12.24 60 SER B CA 1
ATOM 1546 C C . SER B 1 62 ? 18.855 28.741 44.254 1.00 12.11 60 SER B C 1
ATOM 1547 O O . SER B 1 62 ? 19.567 27.831 43.839 1.00 11.54 60 SER B O 1
ATOM 1552 N N . VAL B 1 63 ? 18.466 29.758 43.507 1.00 10.63 61 VAL B N 1
ATOM 1553 C CA . VAL B 1 63 ? 18.632 29.791 42.067 1.00 10.44 61 VAL B CA 1
ATOM 1554 C C . VAL B 1 63 ? 18.906 31.246 41.681 1.00 10.74 61 VAL B C 1
ATOM 1555 O O . VAL B 1 63 ? 18.150 32.150 42.034 1.00 10.81 61 VAL B O 1
ATOM 1559 N N . HIS B 1 64 ? 19.950 31.451 40.908 1.00 9.75 62 HIS B N 1
ATOM 1560 C CA . HIS B 1 64 ? 20.224 32.756 40.350 1.00 9.18 62 HIS B CA 1
ATOM 1561 C C . HIS B 1 64 ? 19.452 32.966 39.056 1.00 10.12 62 HIS B C 1
ATOM 1562 O O . HIS B 1 64 ? 19.186 32.024 38.322 1.00 9.81 62 HIS B O 1
ATOM 1569 N N . CYS B 1 65 ? 19.156 34.220 38.719 1.00 10.22 63 CYS B N 1
ATOM 1570 C CA . CYS B 1 65 ? 18.680 34.527 37.384 1.00 10.96 63 CYS B CA 1
ATOM 1571 C C . CYS B 1 65 ? 18.976 35.955 36.996 1.00 10.94 63 CYS B C 1
ATOM 1572 O O . CYS B 1 65 ? 19.305 36.815 37.837 1.00 11.51 63 CYS B O 1
ATOM 1575 N N . ILE B 1 66 ? 18.897 36.179 35.685 1.00 10.72 64 ILE B N 1
ATOM 1576 C CA . ILE B 1 66 ? 19.052 37.500 35.085 1.00 10.39 64 ILE B CA 1
ATOM 1577 C C . ILE B 1 66 ? 18.127 37.633 33.901 1.00 11.90 64 ILE B C 1
ATOM 1578 O O . ILE B 1 66 ? 17.690 36.648 33.349 1.00 10.93 64 ILE B O 1
ATOM 1583 N N . ASP B 1 67 ? 17.872 38.879 33.538 1.00 11.57 65 ASP B N 1
ATOM 1584 C CA . ASP B 1 67 ? 17.433 39.273 32.207 1.00 12.40 65 ASP B CA 1
ATOM 1585 C C . ASP B 1 67 ? 18.625 39.681 31.391 1.00 13.92 65 ASP B C 1
ATOM 1586 O O . ASP B 1 67 ? 19.447 40.452 31.837 1.00 17.41 65 ASP B O 1
ATOM 1591 N N . SER B 1 68 ? 18.700 39.173 30.183 1.00 13.74 66 SER B N 1
ATOM 1592 C CA . SER B 1 68 ? 19.722 39.568 29.238 1.00 14.17 66 SER B CA 1
ATOM 1593 C C . SER B 1 68 ? 19.112 40.310 28.075 1.00 14.21 66 SER B C 1
ATOM 1594 O O . SER B 1 68 ? 18.287 39.773 27.365 1.00 14.39 66 SER B O 1
ATOM 1597 N N . HIS B 1 69 ? 19.551 41.546 27.861 1.00 15.00 67 HIS B N 1
ATOM 1598 C CA . HIS B 1 69 ? 19.079 42.333 26.722 1.00 16.20 67 HIS B CA 1
ATOM 1599 C C . HIS B 1 69 ? 19.685 41.793 25.420 1.00 16.08 67 HIS B C 1
ATOM 1600 O O . HIS B 1 69 ? 19.179 42.038 24.350 1.00 16.32 67 HIS B O 1
ATOM 1607 N N . VAL B 1 70 ? 20.769 41.046 25.524 1.00 15.58 68 VAL B N 1
ATOM 1608 C CA . VAL B 1 70 ? 21.363 40.361 24.394 1.00 16.30 68 VAL B CA 1
ATOM 1609 C C . VAL B 1 70 ? 20.686 39.006 24.184 1.00 16.33 68 VAL B C 1
ATOM 1610 O O . VAL B 1 70 ? 20.656 38.159 25.089 1.00 15.65 68 VAL B O 1
ATOM 1614 N N . ARG B 1 71 ? 20.176 38.787 22.978 1.00 16.18 69 ARG B N 1
ATOM 1615 C CA . ARG B 1 71 ? 19.584 37.535 22.564 1.00 16.85 69 ARG B CA 1
ATOM 1616 C C . ARG B 1 71 ? 20.645 36.679 21.887 1.00 17.67 69 ARG B C 1
ATOM 1617 O O . ARG B 1 71 ? 21.619 37.193 21.325 1.00 18.03 69 ARG B O 1
ATOM 1625 N N . HIS B 1 72 ? 20.444 35.365 21.969 1.00 19.08 70 HIS B N 1
ATOM 1626 C CA . HIS B 1 72 ? 21.345 34.364 21.399 1.00 19.20 70 HIS B CA 1
ATOM 1627 C C . HIS B 1 72 ? 20.558 33.325 20.632 1.00 19.30 70 HIS B C 1
ATOM 1628 O O . HIS B 1 72 ? 19.350 33.230 20.785 1.00 19.48 70 HIS B O 1
ATOM 1635 N N . ALA B 1 73 ? 21.228 32.497 19.819 1.00 20.65 71 ALA B N 1
ATOM 1636 C CA . ALA B 1 73 ? 20.490 31.488 19.051 1.00 21.55 71 ALA B CA 1
ATOM 1637 C C . ALA B 1 73 ? 19.962 30.337 19.936 1.00 21.48 71 ALA B C 1
ATOM 1638 O O . ALA B 1 73 ? 18.964 29.652 19.626 1.00 24.79 71 ALA B O 1
ATOM 1640 N N . PHE B 1 74 ? 20.616 30.135 21.052 1.00 18.64 72 PHE B N 1
ATOM 1641 C CA . PHE B 1 74 ? 20.233 29.035 21.915 1.00 16.62 72 PHE B CA 1
ATOM 1642 C C . PHE B 1 74 ? 19.155 29.445 22.885 1.00 15.36 72 PHE B C 1
ATOM 1643 O O . PHE B 1 74 ? 18.893 30.625 23.095 1.00 15.86 72 PHE B O 1
ATOM 1651 N N . ASP B 1 75 ? 18.566 28.431 23.497 1.00 15.71 73 ASP B N 1
ATOM 1652 C CA . ASP B 1 75 ? 17.564 28.635 24.566 1.00 15.70 73 ASP B CA 1
ATOM 1653 C C . ASP B 1 75 ? 17.745 27.524 25.577 1.00 13.81 73 ASP B C 1
ATOM 1654 O O . ASP B 1 75 ? 18.637 26.698 25.482 1.00 13.32 73 ASP B O 1
ATOM 1659 N N . PHE B 1 76 ? 16.873 27.507 26.572 1.00 13.02 74 PHE B N 1
ATOM 1660 C CA . PHE B 1 76 ? 16.789 26.387 27.469 1.00 12.41 74 PHE B CA 1
ATOM 1661 C C . PHE B 1 76 ? 16.536 25.112 26.687 1.00 11.81 74 PHE B C 1
ATOM 1662 O O . PHE B 1 76 ? 15.794 25.118 25.708 1.00 14.01 74 PHE B O 1
ATOM 1670 N N . THR B 1 77 ? 17.137 24.037 27.150 1.00 11.82 75 THR B N 1
ATOM 1671 C CA . THR B 1 77 ? 16.871 22.715 26.590 1.00 12.27 75 THR B CA 1
ATOM 1672 C C . THR B 1 77 ? 16.647 21.701 27.703 1.00 11.74 75 THR B C 1
ATOM 1673 O O . THR B 1 77 ? 16.941 21.955 28.858 1.00 11.90 75 THR B O 1
ATOM 1677 N N . PRO B 1 78 ? 16.156 20.515 27.359 1.00 11.65 76 PRO B N 1
ATOM 1678 C CA . PRO B 1 78 ? 15.997 19.482 28.374 1.00 11.06 76 PRO B CA 1
ATOM 1679 C C . PRO B 1 78 ? 17.295 18.903 28.958 1.00 10.81 76 PRO B C 1
ATOM 1680 O O . PRO B 1 78 ? 17.216 18.103 29.873 1.00 11.68 76 PRO B O 1
ATOM 1684 N N . ALA B 1 79 ? 18.478 19.272 28.453 1.00 10.87 77 ALA B N 1
ATOM 1685 C CA . ALA B 1 79 ? 19.718 18.702 28.962 1.00 10.91 77 ALA B CA 1
ATOM 1686 C C . ALA B 1 79 ? 19.983 19.081 30.423 1.00 9.97 77 ALA B C 1
ATOM 1687 O O . ALA B 1 79 ? 20.566 18.318 31.178 1.00 10.28 77 ALA B O 1
ATOM 1689 N N . PHE B 1 80 ? 19.543 20.278 30.798 1.00 10.94 78 PHE B N 1
ATOM 1690 C CA . PHE B 1 80 ? 19.734 20.823 32.143 1.00 10.37 78 PHE B CA 1
ATOM 1691 C C . PHE B 1 80 ? 18.364 21.288 32.604 1.00 10.38 78 PHE B C 1
ATOM 1692 O O . PHE B 1 80 ? 17.771 22.154 31.983 1.00 11.31 78 PHE B O 1
ATOM 1700 N N . SER B 1 81 ? 17.875 20.679 33.681 1.00 10.32 79 SER B N 1
ATOM 1701 C CA . SER B 1 81 ? 16.514 20.849 34.117 1.00 10.74 79 SER B CA 1
ATOM 1702 C C . SER B 1 81 ? 16.421 20.946 35.624 1.00 10.36 79 SER B C 1
ATOM 1703 O O . SER B 1 81 ? 17.406 20.716 36.329 1.00 10.82 79 SER B O 1
ATOM 1706 N N . PHE B 1 82 ? 15.216 21.286 36.101 1.00 11.25 80 PHE B N 1
ATOM 1707 C CA . PHE B 1 82 ? 14.902 21.080 37.498 1.00 10.84 80 PHE B CA 1
ATOM 1708 C C . PHE B 1 82 ? 14.166 19.762 37.638 1.00 11.20 80 PHE B C 1
ATOM 1709 O O . PHE B 1 82 ? 13.367 19.407 36.772 1.00 12.86 80 PHE B O 1
ATOM 1717 N N . PHE B 1 83 ? 14.454 19.063 38.735 1.00 11.20 81 PHE B N 1
ATOM 1718 C CA . PHE B 1 83 ? 13.783 17.801 39.070 1.00 11.05 81 PHE B CA 1
ATOM 1719 C C . PHE B 1 83 ? 13.111 17.999 40.442 1.00 11.44 81 PHE B C 1
ATOM 1720 O O . PHE B 1 83 ? 13.748 18.418 41.401 1.00 12.43 81 PHE B O 1
ATOM 1728 N N . VAL B 1 84 ? 11.802 17.742 40.482 1.00 12.13 82 VAL B N 1
ATOM 1729 C CA . VAL B 1 84 ? 10.997 17.979 41.664 1.00 12.67 82 VAL B CA 1
ATOM 1730 C C . VAL B 1 84 ? 10.519 16.646 42.230 1.00 13.23 82 VAL B C 1
ATOM 1731 O O . VAL B 1 84 ? 9.804 15.898 41.541 1.00 14.35 82 VAL B O 1
ATOM 1735 N N . ASP B 1 85 ? 10.914 16.360 43.459 1.00 14.40 83 ASP B N 1
ATOM 1736 C CA . ASP B 1 85 ? 10.370 15.221 44.188 1.00 15.42 83 ASP B CA 1
ATOM 1737 C C . ASP B 1 85 ? 9.053 15.663 44.805 1.00 16.38 83 ASP B C 1
ATOM 1738 O O . ASP B 1 85 ? 9.052 16.385 45.806 1.00 18.47 83 ASP B O 1
ATOM 1743 N N . CYS B 1 86 ? 7.935 15.292 44.182 1.00 17.56 84 CYS B N 1
ATOM 1744 C CA . CYS B 1 86 ? 6.599 15.705 44.625 1.00 18.04 84 CYS B CA 1
ATOM 1745 C C . CYS B 1 86 ? 6.163 14.832 45.797 1.00 19.52 84 CYS B C 1
ATOM 1746 O O . CYS B 1 86 ? 6.621 13.701 45.924 1.00 19.40 84 CYS B O 1
ATOM 1749 N N . GLU B 1 87 ? 5.272 15.392 46.619 1.00 21.43 85 GLU B N 1
ATOM 1750 C CA . GLU B 1 87 ? 4.813 14.794 47.885 1.00 22.90 85 GLU B CA 1
ATOM 1751 C C . GLU B 1 87 ? 3.485 14.065 47.733 1.00 21.99 85 GLU B C 1
ATOM 1752 O O . GLU B 1 87 ? 3.165 13.201 48.555 1.00 21.57 85 GLU B O 1
ATOM 1758 N N . SER B 1 88 ? 2.695 14.444 46.737 1.00 21.52 86 SER B N 1
ATOM 1759 C CA . SER B 1 88 ? 1.372 13.864 46.528 1.00 21.69 86 SER B CA 1
ATOM 1760 C C . SER B 1 88 ? 0.941 13.935 45.087 1.00 21.50 86 SER B C 1
ATOM 1761 O O . SER B 1 88 ? 1.486 14.709 44.292 1.00 20.92 86 SER B O 1
ATOM 1764 N N . ASN B 1 89 ? -0.069 13.131 44.751 1.00 20.93 87 ASN B N 1
ATOM 1765 C CA . ASN B 1 89 ? -0.729 13.172 43.479 1.00 20.80 87 ASN B CA 1
ATOM 1766 C C . ASN B 1 89 ? -1.363 14.506 43.183 1.00 20.31 87 ASN B C 1
ATOM 1767 O O . ASN B 1 89 ? -1.284 14.992 42.061 1.00 20.48 87 ASN B O 1
ATOM 1772 N N . ALA B 1 90 ? -2.007 15.133 44.180 1.00 20.36 88 ALA B N 1
ATOM 1773 C CA . ALA B 1 90 ? -2.619 16.425 43.950 1.00 20.55 88 ALA B CA 1
ATOM 1774 C C . ALA B 1 90 ? -1.555 17.444 43.573 1.00 19.13 88 ALA B C 1
ATOM 1775 O O . ALA B 1 90 ? -1.810 18.280 42.716 1.00 20.44 88 ALA B O 1
ATOM 1777 N N . GLN B 1 91 ? -0.402 17.362 44.227 1.00 19.58 89 GLN B N 1
ATOM 1778 C CA . GLN B 1 91 ? 0.700 18.303 43.953 1.00 18.50 89 GLN B CA 1
ATOM 1779 C C . GLN B 1 91 ? 1.239 18.085 42.535 1.00 18.19 89 GLN B C 1
ATOM 1780 O O . GLN B 1 91 ? 1.332 19.046 41.770 1.00 18.55 89 GLN B O 1
ATOM 1786 N N . ILE B 1 92 ? 1.533 16.844 42.152 1.00 17.76 90 ILE B N 1
ATOM 1787 C CA . ILE B 1 92 ? 2.073 16.624 40.787 1.00 17.71 90 ILE B CA 1
ATOM 1788 C C . ILE B 1 92 ? 1.056 17.022 39.702 1.00 18.12 90 ILE B C 1
ATOM 1789 O O . ILE B 1 92 ? 1.411 17.573 38.673 1.00 17.55 90 ILE B O 1
ATOM 1794 N N . GLU B 1 93 ? -0.250 16.771 39.928 1.00 18.31 91 GLU B N 1
ATOM 1795 C CA . GLU B 1 93 ? -1.258 17.192 38.965 1.00 18.84 91 GLU B CA 1
ATOM 1796 C C . GLU B 1 93 ? -1.319 18.718 38.827 1.00 18.79 91 GLU B C 1
ATOM 1797 O O . GLU B 1 93 ? -1.386 19.246 37.722 1.00 18.91 91 GLU B O 1
ATOM 1803 N N . ARG B 1 94 ? -1.248 19.428 39.955 1.00 19.04 92 ARG B N 1
ATOM 1804 C CA . ARG B 1 94 ? -1.302 20.893 39.933 1.00 19.22 92 ARG B CA 1
ATOM 1805 C C . ARG B 1 94 ? -0.078 21.469 39.230 1.00 19.05 92 ARG B C 1
ATOM 1806 O O . ARG B 1 94 ? -0.171 22.346 38.374 1.00 19.63 92 ARG B O 1
ATOM 1814 N N . LEU B 1 95 ? 1.076 20.947 39.616 1.00 17.99 93 LEU B N 1
ATOM 1815 C CA . LEU B 1 95 ? 2.359 21.408 39.042 1.00 17.27 93 LEU B CA 1
ATOM 1816 C C . LEU B 1 95 ? 2.422 21.096 37.548 1.00 17.44 93 LEU B C 1
ATOM 1817 O O . LEU B 1 95 ? 2.813 21.946 36.768 1.00 17.87 93 LEU B O 1
ATOM 1822 N N . ALA B 1 96 ? 1.979 19.912 37.125 1.00 17.22 94 ALA B N 1
ATOM 1823 C CA . ALA B 1 96 ? 2.064 19.559 35.704 1.00 18.14 94 ALA B CA 1
ATOM 1824 C C . ALA B 1 96 ? 1.170 20.461 34.881 1.00 19.50 94 ALA B C 1
ATOM 1825 O O . ALA B 1 96 ? 1.523 20.898 33.784 1.00 20.55 94 ALA B O 1
ATOM 1827 N N . GLU B 1 97 ? -0.016 20.737 35.405 1.00 21.67 95 GLU B N 1
ATOM 1828 C CA . GLU B 1 97 ? -0.931 21.626 34.723 1.00 23.70 95 GLU B CA 1
ATOM 1829 C C . GLU B 1 97 ? -0.395 23.065 34.625 1.00 23.05 95 GLU B C 1
ATOM 1830 O O . GLU B 1 97 ? -0.428 23.671 33.543 1.00 23.39 95 GLU B O 1
ATOM 1841 N N . ALA B 1 98 ? 0.109 23.599 35.733 1.00 22.37 96 ALA B N 1
ATOM 1842 C CA . ALA B 1 98 ? 0.641 24.960 35.762 1.00 21.95 96 ALA B CA 1
ATOM 1843 C C . ALA B 1 98 ? 1.863 25.116 34.870 1.00 21.27 96 ALA B C 1
ATOM 1844 O O . ALA B 1 98 ? 1.975 26.075 34.094 1.00 22.12 96 ALA B O 1
ATOM 1846 N N . LEU B 1 99 ? 2.779 24.164 34.966 1.00 20.45 97 LEU B N 1
ATOM 1847 C CA . LEU B 1 99 ? 4.028 24.257 34.219 1.00 20.86 97 LEU B CA 1
ATOM 1848 C C . LEU B 1 99 ? 3.779 24.081 32.718 1.00 22.87 97 LEU B C 1
ATOM 1849 O O . LEU B 1 99 ? 4.389 24.771 31.911 1.00 24.93 97 LEU B O 1
ATOM 1854 N N . SER B 1 100 ? 2.857 23.216 32.325 1.00 23.63 98 SER B N 1
ATOM 1855 C CA . SER B 1 100 ? 2.608 23.024 30.891 1.00 25.01 98 SER B CA 1
ATOM 1856 C C . SER B 1 100 ? 1.730 24.120 30.255 1.00 25.38 98 SER B C 1
ATOM 1857 O O . SER B 1 100 ? 1.629 24.206 29.026 1.00 25.43 98 SER B O 1
ATOM 1860 N N . ASP B 1 101 ? 1.124 24.962 31.086 1.00 26.19 99 ASP B N 1
ATOM 1861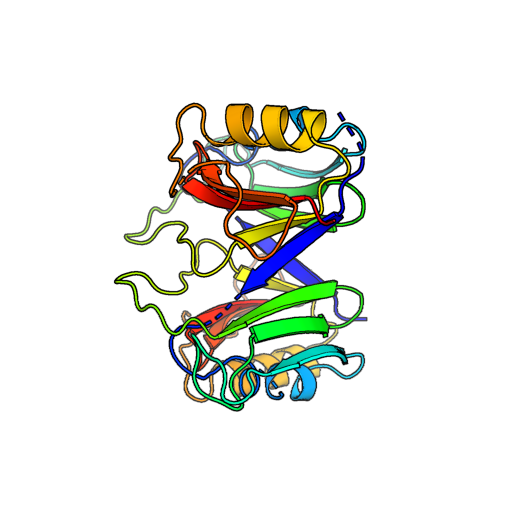 C CA . ASP B 1 101 ? 0.282 26.068 30.620 1.00 27.31 99 ASP B CA 1
ATOM 1862 C C . ASP B 1 101 ? 1.094 27.150 29.897 1.00 26.44 99 ASP B C 1
ATOM 1863 O O . ASP B 1 101 ? 1.879 27.857 30.510 1.00 27.52 99 ASP B O 1
ATOM 1868 N N . GLY B 1 102 ? 0.894 27.276 28.585 1.00 25.45 100 GLY B N 1
ATOM 1869 C CA . GLY B 1 102 ? 1.732 28.138 27.768 1.00 25.18 100 GLY B CA 1
ATOM 1870 C C . GLY B 1 102 ? 3.081 27.521 27.458 1.00 24.36 100 GLY B C 1
ATOM 1871 O O . GLY B 1 102 ? 3.935 28.148 26.854 1.00 24.29 100 GLY B O 1
ATOM 1872 N N . GLY B 1 103 ? 3.263 26.281 27.890 1.00 24.35 101 GLY B N 1
ATOM 1873 C CA . GLY B 1 103 ? 4.477 25.517 27.632 1.00 24.36 101 GLY B CA 1
ATOM 1874 C C . GLY B 1 103 ? 4.168 24.257 26.846 1.00 24.69 101 GLY B C 1
ATOM 1875 O O . GLY B 1 103 ? 3.231 24.229 26.047 1.00 25.56 101 GLY B O 1
ATOM 1876 N N . LYS B 1 104 ? 4.978 23.222 27.053 1.00 23.90 102 LYS B N 1
ATOM 1877 C CA . LYS B 1 104 ? 4.880 21.954 26.334 1.00 24.20 102 LYS B CA 1
ATOM 1878 C C . LYS B 1 104 ? 5.003 20.794 27.304 1.00 23.18 102 LYS B C 1
ATOM 1879 O O . LYS B 1 104 ? 5.860 20.800 28.178 1.00 22.76 102 LYS B O 1
ATOM 1885 N N . ALA B 1 105 ? 4.166 19.776 27.150 1.00 22.05 103 ALA B N 1
ATOM 1886 C CA . ALA B 1 105 ? 4.343 18.531 27.867 1.00 22.01 103 ALA B CA 1
ATOM 1887 C C . ALA B 1 105 ? 5.190 17.594 27.023 1.00 21.42 103 ALA B C 1
ATOM 1888 O O . ALA B 1 105 ? 4.673 16.874 26.156 1.00 22.95 103 ALA B O 1
ATOM 1890 N N . LEU B 1 106 ? 6.497 17.592 27.266 1.00 19.62 104 LEU B N 1
ATOM 1891 C CA . LEU B 1 106 ? 7.417 16.728 26.528 1.00 19.53 104 LEU B CA 1
ATOM 1892 C C . LEU B 1 106 ? 7.167 15.253 26.843 1.00 19.71 104 LEU B C 1
ATOM 1893 O O . LEU B 1 106 ? 7.209 14.390 25.963 1.00 20.54 104 LEU B O 1
ATOM 1906 N N . PRO B 1 108 ? 4.008 13.835 28.887 1.00 19.01 106 PRO B N 1
ATOM 1907 C CA . PRO B 1 108 ? 2.795 14.140 29.644 1.00 18.96 106 PRO B CA 1
ATOM 1908 C C . PRO B 1 108 ? 2.694 13.293 30.896 1.00 18.21 106 PRO B C 1
ATOM 1909 O O . PRO B 1 108 ? 3.208 12.179 30.959 1.00 18.28 106 PRO B O 1
ATOM 1913 N N . LEU B 1 109 ? 2.053 13.850 31.915 1.00 18.47 107 LEU B N 1
ATOM 1914 C CA . LEU B 1 109 ? 1.947 13.186 33.196 1.00 18.11 107 LEU B CA 1
ATOM 1915 C C . LEU B 1 109 ? 1.377 11.785 33.032 1.00 18.68 107 LEU B C 1
ATOM 1916 O O . LEU B 1 109 ? 0.360 11.587 32.360 1.00 19.54 107 LEU B O 1
ATOM 1921 N N . GLY B 1 110 ? 2.032 10.829 33.650 1.00 18.43 108 GLY B N 1
ATOM 1922 C CA . GLY B 1 110 ? 1.570 9.452 33.605 1.00 19.35 108 GLY B CA 1
ATOM 1923 C C . GLY B 1 110 ? 2.525 8.558 34.357 1.00 19.89 108 GLY B C 1
ATOM 1924 O O . GLY B 1 110 ? 3.449 9.023 35.036 1.00 20.01 108 GLY B O 1
ATOM 1925 N N . ASP B 1 111 ? 2.289 7.248 34.273 1.00 20.64 109 ASP B N 1
ATOM 1926 C CA . ASP B 1 111 ? 3.104 6.265 34.945 1.00 20.70 109 ASP B CA 1
ATOM 1927 C C . ASP B 1 111 ? 4.037 5.653 33.922 1.00 21.96 109 ASP B C 1
ATOM 1928 O O . ASP B 1 111 ? 3.606 4.907 33.039 1.00 22.54 109 ASP B O 1
ATOM 1933 N N . TYR B 1 112 ? 5.322 6.012 33.999 1.00 22.87 110 TYR B N 1
ATOM 1934 C CA . TYR B 1 112 ? 6.326 5.542 33.061 1.00 24.06 110 TYR B CA 1
ATOM 1935 C C . TYR B 1 112 ? 7.096 4.336 33.594 1.00 25.37 110 TYR B C 1
ATOM 1936 O O . TYR B 1 112 ? 8.117 3.947 33.027 1.00 26.56 110 TYR B O 1
ATOM 1945 N N . GLY B 1 113 ? 6.632 3.757 34.695 1.00 26.24 111 GLY B N 1
ATOM 1946 C CA . GLY B 1 113 ? 7.125 2.463 35.151 1.00 27.68 111 GLY B CA 1
ATOM 1947 C C . GLY B 1 113 ? 8.222 2.496 36.190 1.00 28.93 111 GLY B C 1
ATOM 1948 O O . GLY B 1 113 ? 8.570 1.462 36.744 1.00 29.90 111 GLY B O 1
ATOM 1949 N N . PHE B 1 114 ? 8.780 3.667 36.457 1.00 29.69 112 PHE B N 1
ATOM 1950 C CA . PHE B 1 114 ? 9.872 3.799 37.424 1.00 30.47 112 PHE B CA 1
ATOM 1951 C C . PHE B 1 114 ? 9.486 4.554 38.702 1.00 30.11 112 PHE B C 1
ATOM 1952 O O . PHE B 1 114 ? 10.290 4.689 39.629 1.00 31.61 112 PHE B O 1
ATOM 1960 N N . SER B 1 115 ? 8.268 5.064 38.723 1.00 28.77 113 SER B N 1
ATOM 1961 C CA . SER B 1 115 ? 7.685 5.734 39.868 1.00 27.49 113 SER B CA 1
ATOM 1962 C C . SER B 1 115 ? 6.164 5.690 39.680 1.00 27.47 113 SER B C 1
ATOM 1963 O O . SER B 1 115 ? 5.674 5.239 38.637 1.00 27.70 113 SER B O 1
ATOM 1966 N N . GLN B 1 116 ? 5.415 6.169 40.667 1.00 26.87 114 GLN B N 1
ATOM 1967 C CA . GLN B 1 116 ? 3.964 6.259 40.557 1.00 26.84 114 GLN B CA 1
ATOM 1968 C C . GLN B 1 116 ? 3.513 7.208 39.440 1.00 24.47 114 GLN B C 1
ATOM 1969 O O . GLN B 1 116 ? 2.622 6.886 38.657 1.00 23.89 114 GLN B O 1
ATOM 1980 N N . ARG B 1 117 ? 4.132 8.389 39.372 1.00 21.73 115 ARG B N 1
ATOM 1981 C CA . ARG B 1 117 ? 3.781 9.389 38.378 1.00 19.65 115 ARG B CA 1
ATOM 1982 C C . ARG B 1 117 ? 5.053 10.164 38.024 1.00 17.33 115 ARG B C 1
ATOM 1983 O O . ARG B 1 117 ? 5.928 10.364 38.865 1.00 17.74 115 ARG B O 1
ATOM 1991 N N . PHE B 1 118 ? 5.119 10.553 36.764 1.00 16.25 116 PHE B N 1
ATOM 1992 C CA . PHE B 1 118 ? 6.196 11.397 36.258 1.00 15.00 116 PHE B CA 1
ATOM 1993 C C . PHE B 1 118 ? 5.692 12.249 35.118 1.00 15.43 116 PHE B C 1
ATOM 1994 O O . PHE B 1 118 ? 4.875 11.825 34.311 1.00 16.66 116 PHE B O 1
ATOM 2002 N N . ALA B 1 119 ? 6.255 13.457 34.991 1.00 14.46 117 ALA B N 1
ATOM 2003 C CA . ALA B 1 119 ? 5.987 14.319 33.862 1.00 14.30 117 ALA B CA 1
ATOM 2004 C C . ALA B 1 119 ? 7.271 15.075 33.535 1.00 14.02 117 ALA B C 1
ATOM 2005 O O . ALA B 1 119 ? 8.010 15.419 34.448 1.00 14.06 117 ALA B O 1
ATOM 2007 N N . TRP B 1 120 ? 7.442 15.394 32.265 1.00 13.78 118 TRP B N 1
ATOM 2008 C CA . TRP B 1 120 ? 8.495 16.294 31.814 1.00 14.12 118 TRP B CA 1
ATOM 2009 C C . TRP B 1 120 ? 7.863 17.429 31.043 1.00 14.08 118 TRP B C 1
ATOM 2010 O O . TRP B 1 120 ? 7.343 17.225 29.945 1.00 14.82 118 TRP B O 1
ATOM 2021 N N . LEU B 1 121 ? 7.935 18.644 31.609 1.00 13.68 119 LEU B N 1
ATOM 2022 C CA . LEU B 1 121 ? 7.313 19.831 31.029 1.00 14.06 119 LEU B CA 1
ATOM 2023 C C . LEU B 1 121 ? 8.386 20.825 30.629 1.00 13.41 119 LEU B C 1
ATOM 2024 O O . LEU B 1 121 ? 9.391 20.914 31.305 1.00 15.88 119 LEU B O 1
ATOM 2029 N N . ALA B 1 122 ? 8.161 21.567 29.571 1.00 13.93 120 ALA B N 1
ATOM 2030 C CA . ALA B 1 122 ? 8.896 22.805 29.337 1.00 14.52 120 ALA B CA 1
ATOM 2031 C C . ALA B 1 122 ? 7.898 23.919 29.611 1.00 14.95 120 ALA B C 1
ATOM 2032 O O . ALA B 1 122 ? 6.788 23.953 29.045 1.00 16.96 120 ALA B O 1
ATOM 2034 N N . ASP B 1 123 ? 8.249 24.808 30.524 1.00 14.32 121 ASP B N 1
ATOM 2035 C CA . ASP B 1 123 ? 7.313 25.832 30.942 1.00 14.67 121 ASP B CA 1
ATOM 2036 C C . ASP B 1 123 ? 7.196 26.968 29.931 1.00 15.88 121 ASP B C 1
ATOM 2037 O O . ASP B 1 123 ? 7.802 26.938 28.879 1.00 15.72 121 ASP B O 1
ATOM 2042 N N . ARG B 1 124 ? 6.399 27.969 30.261 1.00 16.88 122 ARG B N 1
ATOM 2043 C CA . ARG B 1 124 ? 6.116 29.069 29.357 1.00 17.52 122 ARG B CA 1
ATOM 2044 C C . ARG B 1 124 ? 7.358 29.929 29.079 1.00 16.88 122 ARG B C 1
ATOM 2045 O O . ARG B 1 124 ? 7.356 30.725 28.134 1.00 18.10 122 ARG B O 1
ATOM 2053 N N . PHE B 1 125 ? 8.402 29.794 29.911 1.00 15.41 123 PHE B N 1
ATOM 2054 C CA . PHE B 1 125 ? 9.679 30.477 29.702 1.00 15.24 123 PHE B CA 1
ATOM 2055 C C . PHE B 1 125 ? 10.692 29.575 28.988 1.00 14.30 123 PHE B C 1
ATOM 2056 O O . PHE B 1 125 ? 11.806 29.998 28.670 1.00 16.60 123 PHE B O 1
ATOM 2064 N N . GLY B 1 126 ? 10.299 28.333 28.727 1.00 13.59 124 GLY B N 1
ATOM 2065 C CA . GLY B 1 126 ? 11.130 27.341 28.080 1.00 13.71 124 GLY B CA 1
ATOM 2066 C C . GLY B 1 126 ? 11.928 26.417 28.986 1.00 12.33 124 GLY B C 1
ATOM 2067 O O . GLY B 1 126 ? 12.585 25.508 28.485 1.00 12.88 124 GLY B O 1
ATOM 2068 N N . VAL B 1 127 ? 11.838 26.598 30.299 1.00 12.29 125 VAL B N 1
ATOM 2069 C CA . VAL B 1 127 ? 12.664 25.852 31.250 1.00 11.29 125 VAL B CA 1
ATOM 2070 C C . VAL B 1 127 ? 12.063 24.454 31.460 1.00 11.24 125 VAL B C 1
ATOM 2071 O O . VAL B 1 127 ? 10.828 24.326 31.581 1.00 12.33 125 VAL B O 1
ATOM 2075 N N . SER B 1 128 ? 12.914 23.424 31.465 1.00 11.19 126 SER B N 1
ATOM 2076 C CA . SER B 1 128 ? 12.494 22.053 31.687 1.00 11.48 126 SER B CA 1
ATOM 2077 C C . SER B 1 128 ? 12.336 21.755 33.165 1.00 11.77 126 SER B C 1
ATOM 2078 O O . SER B 1 128 ? 13.212 22.036 33.986 1.00 10.96 126 SER B O 1
ATOM 2081 N N . TRP B 1 129 ? 11.196 21.138 33.464 1.00 11.99 127 TRP B N 1
ATOM 2082 C CA . TRP B 1 129 ? 10.818 20.677 34.787 1.00 12.63 127 TRP B CA 1
ATOM 2083 C C . TRP B 1 129 ? 10.446 19.197 34.693 1.00 12.53 127 TRP B C 1
ATOM 2084 O O . TRP B 1 129 ? 9.522 18.840 33.946 1.00 14.09 127 TRP B O 1
ATOM 2095 N N . GLN B 1 130 ? 11.148 18.379 35.465 1.00 11.53 128 GLN B N 1
ATOM 2096 C CA . GLN B 1 130 ? 10.766 16.996 35.677 1.00 12.28 128 GLN B CA 1
ATOM 2097 C C . GLN B 1 130 ? 10.043 16.891 37.014 1.00 12.09 128 GLN B C 1
ATOM 2098 O O . GLN B 1 130 ? 10.557 17.397 38.024 1.00 12.44 128 GLN B O 1
ATOM 2104 N N . LEU B 1 131 ? 8.850 16.270 37.000 1.00 13.35 129 LEU B N 1
ATOM 2105 C CA . LEU B 1 131 ? 8.084 16.083 38.216 1.00 13.01 129 LEU B CA 1
ATOM 2106 C C . LEU B 1 131 ? 7.994 14.597 38.488 1.00 13.54 129 LEU B C 1
ATOM 2107 O O . LEU B 1 131 ? 7.658 13.844 37.594 1.00 14.40 129 LEU B O 1
ATOM 2112 N N . ASN B 1 132 ? 8.363 14.177 39.695 1.00 13.70 130 ASN B N 1
ATOM 2113 C CA . ASN B 1 132 ? 8.370 12.752 40.046 1.00 14.97 130 ASN B CA 1
ATOM 2114 C C . ASN B 1 132 ? 7.602 12.529 41.338 1.00 16.05 130 ASN B C 1
ATOM 2115 O O . ASN B 1 132 ? 7.816 13.221 42.319 1.00 16.73 130 ASN B O 1
ATOM 2120 N N . LEU B 1 133 ? 6.730 11.522 41.338 1.00 17.86 131 LEU B N 1
ATOM 2121 C CA . LEU B 1 133 ? 6.017 11.108 42.553 1.00 19.35 131 LEU B CA 1
ATOM 2122 C C . LEU B 1 133 ? 6.458 9.675 42.836 1.00 20.97 131 LEU B C 1
ATOM 2123 O O . LEU B 1 133 ? 6.078 8.746 42.116 1.00 21.61 131 LEU B O 1
ATOM 2128 N N . ALA B 1 134 ? 7.304 9.502 43.831 1.00 22.97 132 ALA B N 1
ATOM 2129 C CA . ALA B 1 134 ? 7.816 8.179 44.159 1.00 24.98 132 ALA B CA 1
ATOM 2130 C C . ALA B 1 134 ? 6.737 7.343 44.837 1.00 27.25 132 ALA B C 1
ATOM 2131 O O . ALA B 1 134 ? 5.895 7.874 45.583 1.00 28.39 132 ALA B O 1
ATOM 2133 N N . GLY B 1 135 ? 6.764 6.040 44.565 1.00 28.90 133 GLY B N 1
ATOM 2134 C CA . GLY B 1 135 ? 6.145 5.061 45.445 0.60 29.45 133 GLY B CA 1
ATOM 2135 C C . GLY B 1 135 ? 6.969 4.942 46.714 0.60 29.98 133 GLY B C 1
ATOM 2136 O O . GLY B 1 135 ? 6.607 5.495 47.760 0.60 31.64 133 GLY B O 1
#

Nearest PDB structures (foldseek):
  1u7i-assembly1_B  TM=9.884E-01  e=1.006E-26  Pseudomonas aeruginosa PAO1
  3oms-assembly1_A-2  TM=9.592E-01  e=6.861E-17  Bacillus cereus ATCC 14579
  1u6l-assembly1_B  TM=8.279E-01  e=7.123E-10  Pseudomonas aeruginosa PAO1
  1npb-assembly2_D  TM=6.292E-01  e=2.742E-05  Serratia marcescens
  5vb0-assembly2_C  TM=6.360E-01  e=1.029E-03  Escherichia coli

Solvent-accessible surface area: 11843 Å² total

Sequence (259 aa):
HSARVRPFLFQGVQAEAANFYLSLFDDAEILQIQRYGAEGPGPEGSVLKALFRLGDQSVHCIDSHVRHAFDFTPAFSFFVDCESNAQIERLAEALSDGGKALPLGDYGFSQRFAWLADRFGVSWQLNLAGSARVRPFLFQGVQAEAANFYLSLFDDAEILQIQRYGAEGPGPEGSVLKALFRLGDQSVHCIDSHVRHAFDFTPAFSFFVDCESNAQIERLAEALSDGGKALPLGDYGFSQRFAWLADRFGVSWQLNLAG

InterPro domains:
  IPR009725 Predicted 3-demethylubiquinone-9 3-methyltransferase [PIRSF021700] (1-131)
  IPR027259 Predicted 3-demethylubiquinone-9 3-methyltransferase, bacterial [PIRSF500687] (2-132)
  IPR028973 PhnB-like [PF06983] (5-129)
  IPR028973 PhnB-like [cd06588] (5-130)
  IPR029068 Glyoxalase/Bleomycin resistance protein/Dihydroxybiphenyl dioxygenase [SSF54593] (3-130)

B-factor: mean 20.81, std 9.45, range [9.11, 58.26]

Foldseek 3Di:
DDDDDAAEEAEAACVVVVVLLCVLAPPKFWDDWDADCVPDPHDGPGTPKTWMDRVVHIYIYGYDPDDDPDAADPPDAAEEADDDPVSLVSVQVSFCVLWPFCHWDCPPQAHIWTWIQGNRRGIYIYGHGD/DDDDAAEEAEAACPVVVVLLCVLAVQKDWDDFDFDPPVDPHPGRGTPKTWMDRHPHIYIYGYDPDDDPDHADPPDAAEEADDDPVSLVVCQVSFQVCWHWCHWDCPPQAHIWTWIQGNRRGIYIYGYHD